Protein AF-0000000074853858 (afdb_homodimer)

Foldseek 3Di:
DDPVLVVVVVVVVPPDFWPKKWKAFLVLHTDDIPDDPVVRSVCSNVVSVVVVVVQVVVCVVPVPDGDAKDWDDDPFWIWIWGDDPRMIMIIIGGDPPD/DDPVLVVVVVVVVPPDFWPKKWKAFLVLHTDDIPDDPVVRSVCSNVVSVVVVVVQVVQCVVPVPDGDAKDWDDDPFWIWIWGDDPRMIMIIIGGDPPD

InterPro domains:
  IPR004942 Roadblock/LAMTOR2 domain [PF03259] (5-93)
  IPR004942 Roadblock/LAMTOR2 domain [SM00960] (5-93)
  IPR016561 Dynein light chain roadblock-type 1/2 [PIRSF009998] (1-94)

Solvent-accessible surface area (backbone atoms only — not comparable to full-atom values): 10404 Å² total; per-residue (Å²): 131,56,71,66,55,52,50,49,44,57,69,62,64,46,68,75,44,53,72,33,43,36,34,22,41,83,85,39,48,70,77,45,61,71,53,58,67,71,61,44,52,52,48,35,47,47,48,43,51,50,52,51,48,51,38,49,42,42,28,72,74,37,74,85,44,43,65,42,36,39,36,42,31,36,81,70,32,28,38,37,38,34,61,51,92,65,28,38,38,37,36,34,24,47,58,69,82,125,130,56,69,67,54,51,52,48,44,58,69,61,64,46,66,74,44,55,71,34,42,35,35,22,40,81,86,41,46,73,77,46,62,73,52,58,68,70,61,43,53,52,50,36,47,47,49,42,51,49,51,52,48,50,38,50,43,42,28,73,75,36,74,86,44,43,68,43,35,39,36,42,31,38,80,69,30,29,37,37,38,34,62,50,93,64,29,38,38,38,37,35,24,46,58,69,80,124

Organism: Aplysia californica (NCBI:txid6500)

Nearest PDB structures (foldseek):
  8j07-assembly1_q5  TM=8.668E-01  e=1.199E-12  Homo sapiens
  3l9k-assembly5_A  TM=8.755E-01  e=1.969E-11  Drosophila melanogaster
  3l7h-assembly1_A  TM=9.327E-01  e=1.175E-10  Drosophila melanogaster
  2e8j-assembly1_A  TM=8.830E-01  e=1.175E-10  Homo sapiens
  1y4o-assembly1_B  TM=8.432E-01  e=9.260E-11  Mus musculus

Radius of gyration: 16.18 Å; Cα contacts (8 Å, |Δi|>4): 368; chains: 2; bounding box: 36×45×38 Å

Sequence (196 aa):
MSVEVEETLKRLGSHTGVVGIIVVNSEGIPIKSTLDNATTVHYASHLHNLTAKARCTLREIDPMNELKLLRVRSHDNEIVCALEREFLLIVIQRDHRYMSVEVEETLKRLGSHTGVVGIIVVNSEGIPIKSTLDNATTVHYASHLHNLTAKARCTLREIDPMNELKLLRVRSHDNEIVCALEREFLLIVIQRDHRY

Secondary structure (DSSP, 8-state):
--HHHHHHHHHTTTTTTEEEEEEE-TTS-EEEESS-HHHHHHHHHHHHHHHHHHHHHHHHH-TT--EEEEEEEESSEEEEEEEETTEEEEEEEE----/--HHHHHHHHHTTTTTTEEEEEEE-TTS-EEEESS-HHHHHHHHHHHHHHHHHHHHHHHHH-TT--EEEEEEEESSEEEEEEEETTEEEEEEEE----

Structure (mmCIF, N/CA/C/O backbone):
data_AF-0000000074853858-model_v1
#
loop_
_entity.id
_entity.type
_entity.pdbx_description
1 polymer 'Dynein light chain roadblock-type 2-like'
#
loop_
_atom_site.group_PDB
_atom_site.id
_atom_site.type_symbol
_atom_site.label_atom_id
_atom_site.label_alt_id
_atom_site.label_comp_id
_atom_site.label_asym_id
_atom_site.label_entity_id
_atom_site.label_seq_id
_atom_site.pdbx_PDB_ins_code
_atom_site.Cartn_x
_atom_site.Cartn_y
_atom_site.Cartn_z
_atom_site.occupancy
_atom_site.B_iso_or_equiv
_atom_site.auth_seq_id
_atom_site.auth_comp_id
_atom_site.auth_asym_id
_atom_site.auth_atom_id
_atom_site.pdbx_PDB_model_num
ATOM 1 N N . MET A 1 1 ? 0.383 17.422 18.078 1 48.41 1 MET A N 1
ATOM 2 C CA . MET A 1 1 ? 0.177 16.156 17.375 1 48.41 1 MET A CA 1
ATOM 3 C C . MET A 1 1 ? -0.926 15.336 18.031 1 48.41 1 MET A C 1
ATOM 5 O O . MET A 1 1 ? -0.932 15.172 19.266 1 48.41 1 MET A O 1
ATOM 9 N N . SER A 1 2 ? -2.025 14.992 17.328 1 62.84 2 SER A N 1
ATOM 10 C CA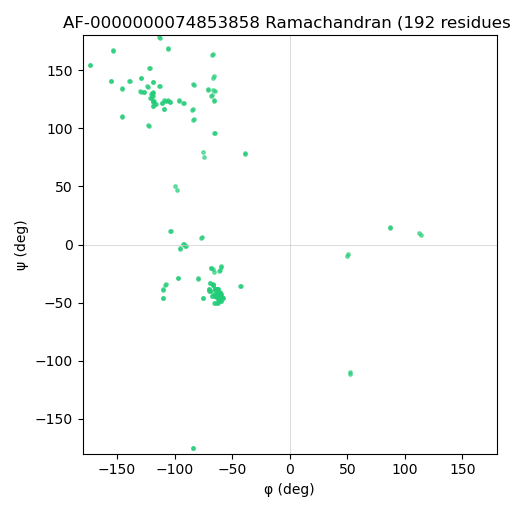 . SER A 1 2 ? -3.158 14.398 18.031 1 62.84 2 SER A CA 1
ATOM 11 C C . SER A 1 2 ? -2.799 13.023 18.594 1 62.84 2 SER A C 1
ATOM 13 O O . SER A 1 2 ? -1.844 12.391 18.125 1 62.84 2 SER A O 1
ATOM 15 N N . VAL A 1 3 ? -3.365 12.75 19.719 1 66.44 3 VAL A N 1
ATOM 16 C CA . VAL A 1 3 ? -3.203 11.484 20.422 1 66.44 3 VAL A CA 1
ATOM 17 C C . VAL A 1 3 ? -3.299 10.32 19.438 1 66.44 3 VAL A C 1
ATOM 19 O O . VAL A 1 3 ? -2.545 9.352 19.531 1 66.44 3 VAL A O 1
ATOM 22 N N . GLU A 1 4 ? -4.156 10.523 18.484 1 66.62 4 GLU A N 1
ATOM 23 C CA . GLU A 1 4 ? -4.387 9.453 17.516 1 66.62 4 GLU A CA 1
ATOM 24 C C . GLU A 1 4 ? -3.17 9.25 16.609 1 66.62 4 GLU A C 1
ATOM 26 O O . GLU A 1 4 ? -2.803 8.117 16.297 1 66.62 4 GLU A O 1
ATOM 31 N N . VAL A 1 5 ? -2.576 10.375 16.266 1 67.94 5 VAL A N 1
ATOM 32 C CA . VAL A 1 5 ? -1.389 10.305 15.422 1 67.94 5 VAL A CA 1
ATOM 33 C C . VAL A 1 5 ? -0.263 9.594 16.172 1 67.94 5 VAL A C 1
ATOM 35 O O . VAL A 1 5 ? 0.411 8.727 15.609 1 67.94 5 VAL A O 1
ATOM 38 N N . GLU A 1 6 ? -0.132 9.969 17.391 1 68.81 6 GLU A N 1
ATOM 39 C CA . GLU A 1 6 ? 0.926 9.391 18.219 1 68.81 6 GLU A CA 1
ATOM 40 C C . GLU A 1 6 ? 0.747 7.883 18.375 1 68.81 6 GLU A C 1
ATOM 42 O O . GLU A 1 6 ? 1.723 7.129 18.344 1 68.81 6 GLU A O 1
ATOM 47 N N . GLU A 1 7 ? -0.459 7.527 18.562 1 70.94 7 GLU A N 1
ATOM 48 C CA . GLU A 1 7 ? -0.748 6.109 18.734 1 70.94 7 GLU A CA 1
ATOM 49 C C . GLU A 1 7 ? -0.406 5.316 17.469 1 70.94 7 GLU A C 1
ATOM 51 O O . GLU A 1 7 ? 0.135 4.215 17.547 1 70.94 7 GLU A O 1
ATOM 56 N N . THR A 1 8 ? -0.739 6.008 16.375 1 72.12 8 THR A N 1
ATOM 57 C CA . THR A 1 8 ? -0.442 5.34 15.109 1 72.12 8 THR A CA 1
ATOM 58 C C . THR A 1 8 ? 1.065 5.238 14.891 1 72.12 8 THR A C 1
ATOM 60 O O . THR A 1 8 ? 1.565 4.195 14.461 1 72.12 8 THR A O 1
ATOM 63 N N . LEU A 1 9 ? 1.728 6.254 15.234 1 71.62 9 LEU A N 1
ATOM 64 C CA . LEU A 1 9 ? 3.18 6.266 15.094 1 71.62 9 LEU A CA 1
ATOM 65 C C . LEU A 1 9 ? 3.818 5.191 15.969 1 71.62 9 LEU A C 1
ATOM 67 O O . LEU A 1 9 ? 4.789 4.547 15.562 1 71.62 9 LEU A O 1
ATOM 71 N N . LYS A 1 10 ? 3.277 5.133 17.141 1 69.56 10 LYS A N 1
ATOM 72 C CA . LYS A 1 10 ? 3.771 4.125 18.078 1 69.56 10 LYS A CA 1
ATOM 73 C C . LYS A 1 10 ? 3.566 2.717 17.516 1 69.56 10 LYS A C 1
ATOM 75 O O . LYS A 1 10 ? 4.449 1.863 17.641 1 69.56 10 LYS A O 1
ATOM 80 N N . ARG A 1 11 ? 2.391 2.627 16.922 1 67.19 11 ARG A N 1
ATOM 81 C CA . ARG A 1 11 ? 2.051 1.328 16.344 1 67.19 11 ARG A CA 1
ATOM 82 C C . ARG A 1 11 ? 2.967 0.985 15.172 1 67.19 11 ARG A C 1
ATOM 84 O O . ARG A 1 11 ? 3.311 -0.181 14.969 1 67.19 11 ARG A O 1
ATOM 91 N N . LEU A 1 12 ? 3.312 1.993 14.508 1 63.69 12 LEU A N 1
ATOM 92 C CA . LEU A 1 12 ? 4.125 1.778 13.312 1 63.69 12 LEU A CA 1
ATOM 93 C C . LEU A 1 12 ? 5.574 1.497 13.688 1 63.69 12 LEU A C 1
ATOM 95 O O . LEU A 1 12 ? 6.367 1.074 12.844 1 63.69 12 LEU A O 1
ATOM 99 N N . GLY A 1 13 ? 5.82 1.373 15.07 1 58.81 13 GLY A N 1
ATOM 100 C CA . GLY A 1 13 ? 7.168 1.124 15.562 1 58.81 13 GLY A CA 1
ATOM 101 C C . GLY A 1 13 ? 8.195 2.08 14.992 1 58.81 13 GLY A C 1
ATOM 102 O O . GLY A 1 13 ? 9.398 1.831 15.086 1 58.81 13 GLY A O 1
ATOM 103 N N . SER A 1 14 ? 7.809 2.887 14.039 1 56.5 14 SER A N 1
ATOM 104 C CA . SER A 1 14 ? 8.875 3.404 13.188 1 56.5 14 SER A CA 1
ATOM 105 C C . SER A 1 14 ? 9.305 4.801 13.633 1 56.5 14 SER A C 1
ATOM 107 O O . SER A 1 14 ? 9.109 5.777 12.898 1 56.5 14 SER A O 1
ATOM 109 N N . HIS A 1 15 ? 9.484 4.863 14.977 1 60.19 15 HIS A N 1
ATOM 110 C CA . HIS A 1 15 ? 9.961 6.219 15.227 1 60.19 15 HIS A CA 1
ATOM 111 C C . HIS A 1 15 ? 11.336 6.438 14.617 1 60.19 15 HIS A C 1
ATOM 113 O O . HIS A 1 15 ? 11.664 7.547 14.18 1 60.19 15 HIS A O 1
ATOM 119 N N . THR A 1 16 ? 12 5.312 14.445 1 63.97 16 THR A N 1
ATOM 120 C CA . THR A 1 16 ? 13.352 5.574 13.969 1 63.97 16 THR A CA 1
ATOM 121 C C . THR A 1 16 ? 13.367 5.742 12.453 1 63.97 16 THR A C 1
ATOM 123 O O . THR A 1 16 ? 12.766 4.945 11.727 1 63.97 16 THR A O 1
ATOM 126 N N . GLY A 1 17 ? 13.547 6.965 12.016 1 78.69 17 GLY A N 1
ATOM 127 C CA . GLY A 1 17 ? 13.773 7.254 10.609 1 78.69 17 GLY A CA 1
ATOM 128 C C . GLY A 1 17 ? 12.648 8.047 9.977 1 78.69 17 GLY A C 1
ATOM 129 O O . GLY A 1 17 ? 12.547 8.117 8.75 1 78.69 17 GLY A O 1
ATOM 130 N N . VAL A 1 18 ? 11.758 8.453 10.961 1 86.38 18 VAL A N 1
ATOM 131 C CA . VAL A 1 18 ? 10.672 9.281 10.445 1 86.38 18 VAL A CA 1
ATOM 132 C C . VAL A 1 18 ? 11.227 10.602 9.922 1 86.38 18 VAL A C 1
ATOM 134 O O . VAL A 1 18 ? 11.922 11.32 10.641 1 86.38 18 VAL A O 1
ATOM 137 N N . VAL A 1 19 ? 10.914 10.82 8.703 1 89.44 19 VAL A N 1
ATOM 138 C CA . VAL A 1 19 ? 11.406 12.023 8.031 1 89.44 19 VAL A CA 1
ATOM 139 C C . VAL A 1 19 ? 10.344 13.109 8.078 1 89.44 19 VAL A C 1
ATOM 141 O O . VAL A 1 19 ? 10.664 14.305 8.102 1 89.44 19 VAL A O 1
ATOM 144 N N . GLY A 1 20 ? 9.094 12.773 8.125 1 91.88 20 GLY A N 1
ATOM 145 C CA . GLY A 1 20 ? 8.039 13.766 8.102 1 91.88 20 GLY A CA 1
ATOM 146 C C . GLY A 1 20 ? 6.656 13.18 8.328 1 91.88 20 GLY A C 1
ATOM 147 O O . GLY A 1 20 ? 6.449 11.977 8.117 1 91.88 20 GLY A O 1
ATOM 148 N N . ILE A 1 21 ? 5.824 14 8.812 1 93.19 21 ILE A N 1
ATOM 149 C CA . ILE A 1 21 ? 4.445 13.617 9.086 1 93.19 21 ILE A CA 1
ATOM 150 C C . ILE A 1 21 ? 3.494 14.641 8.469 1 93.19 21 ILE A C 1
ATOM 152 O O . ILE A 1 21 ? 3.719 15.844 8.562 1 93.19 21 ILE A O 1
ATOM 156 N N . ILE A 1 22 ? 2.492 14.188 7.754 1 95.69 22 ILE A N 1
ATOM 157 C CA . ILE A 1 22 ? 1.458 15.047 7.18 1 95.69 22 ILE A CA 1
ATOM 158 C C . ILE A 1 22 ? 0.079 14.539 7.598 1 95.69 22 ILE A C 1
ATOM 160 O O . ILE A 1 22 ? -0.193 13.336 7.539 1 95.69 22 ILE A O 1
ATOM 164 N N . VAL A 1 23 ? -0.736 15.422 8.062 1 94.94 23 VAL A N 1
ATOM 165 C CA . VAL A 1 23 ? -2.139 15.109 8.32 1 94.94 23 VAL A CA 1
ATOM 166 C C . VAL A 1 23 ? -3.016 15.75 7.25 1 94.94 23 VAL A C 1
ATOM 168 O O . VAL A 1 23 ? -2.951 16.969 7.031 1 94.94 23 VAL A O 1
ATOM 171 N N . VAL A 1 24 ? -3.797 14.914 6.602 1 96.38 24 VAL A N 1
ATOM 172 C CA . VAL A 1 24 ? -4.609 15.367 5.477 1 96.38 24 VAL A CA 1
ATOM 173 C C . VAL A 1 24 ? -6.09 15.148 5.789 1 96.38 24 VAL A C 1
ATOM 175 O O . VAL A 1 24 ? -6.469 14.102 6.328 1 96.38 24 VAL A O 1
ATOM 178 N N . ASN A 1 25 ? -6.938 16.094 5.418 1 94.69 25 ASN A N 1
ATOM 179 C CA . ASN A 1 25 ? -8.367 15.922 5.637 1 94.69 25 ASN A CA 1
ATOM 180 C C . ASN A 1 25 ? -9.016 15.125 4.512 1 94.69 25 ASN A C 1
ATOM 182 O O . ASN A 1 25 ? -8.328 14.617 3.623 1 94.69 25 ASN A O 1
ATOM 186 N N . SER A 1 26 ? -10.344 14.977 4.527 1 92.5 26 SER A N 1
ATOM 187 C CA . SER A 1 26 ? -11.07 14.125 3.596 1 92.5 26 SER A CA 1
ATOM 188 C C . SER A 1 26 ? -11.016 14.672 2.176 1 92.5 26 SER A C 1
ATOM 190 O O . SER A 1 26 ? -11.227 13.938 1.208 1 92.5 26 SER A O 1
ATOM 192 N N . GLU A 1 27 ? -10.719 15.977 2.049 1 93.31 27 GLU A N 1
ATOM 193 C CA . GLU A 1 27 ? -10.672 16.609 0.737 1 93.31 27 GLU A CA 1
ATOM 194 C C . GLU A 1 27 ? -9.266 16.547 0.143 1 93.31 27 GLU A C 1
ATOM 196 O O . GLU A 1 27 ? -9.031 17.031 -0.966 1 93.31 27 GLU A O 1
ATOM 201 N N . GLY A 1 28 ? -8.359 15.992 0.88 1 94.12 28 GLY A N 1
ATOM 202 C CA . GLY A 1 28 ? -6.992 15.898 0.391 1 94.12 28 GLY A CA 1
ATOM 203 C C . GLY A 1 28 ? -6.16 17.125 0.703 1 94.12 28 GLY A C 1
ATOM 204 O O . GLY A 1 28 ? -5.105 17.344 0.101 1 94.12 28 GLY A O 1
ATOM 205 N N . ILE A 1 29 ? -6.656 17.953 1.6 1 95.94 29 ILE A N 1
ATOM 206 C CA . ILE A 1 29 ? -5.969 19.188 1.972 1 95.94 29 ILE A CA 1
ATOM 207 C C . ILE A 1 29 ? -5.137 18.953 3.23 1 95.94 29 ILE A C 1
ATOM 209 O O . ILE A 1 29 ? -5.664 18.516 4.258 1 95.94 29 ILE A O 1
ATOM 213 N N . PRO A 1 30 ? -3.828 19.234 3.139 1 96.44 30 PRO A N 1
ATOM 214 C CA . PRO A 1 30 ? -3.004 19.094 4.34 1 96.44 30 PRO A CA 1
ATOM 215 C C . PRO A 1 30 ? -3.375 20.078 5.438 1 96.44 30 PRO A C 1
ATOM 217 O O . PRO A 1 30 ? -3.502 21.281 5.172 1 96.44 30 PRO A O 1
ATOM 220 N N . ILE A 1 31 ? -3.521 19.609 6.656 1 94.88 31 ILE A N 1
ATOM 221 C CA . ILE A 1 31 ? -3.896 20.453 7.781 1 94.88 31 ILE A CA 1
ATOM 222 C C . ILE A 1 31 ? -2.697 20.641 8.703 1 94.88 31 ILE A C 1
ATOM 224 O O . ILE A 1 31 ? -2.617 21.625 9.438 1 94.88 31 ILE A O 1
ATOM 228 N N . LYS A 1 32 ? -1.852 19.672 8.859 1 94.19 32 LYS A N 1
ATOM 229 C CA . LYS A 1 32 ? -0.619 19.703 9.641 1 94.19 32 LYS A CA 1
ATOM 230 C C . LYS A 1 32 ? 0.512 18.984 8.914 1 94.19 32 LYS A C 1
ATOM 232 O O . LYS A 1 32 ? 0.288 17.969 8.258 1 94.19 32 LYS A O 1
ATOM 237 N N . SER A 1 33 ? 1.734 19.562 9 1 94.62 33 SER A N 1
ATOM 238 C CA . SER A 1 33 ? 2.889 18.938 8.352 1 94.62 33 SER A CA 1
ATOM 239 C C . SER A 1 33 ? 4.188 19.344 9.039 1 94.62 33 SER A C 1
ATOM 241 O O . SER A 1 33 ? 4.316 20.469 9.516 1 94.62 33 SER A O 1
ATOM 243 N N . THR A 1 34 ? 5.055 18.344 9.141 1 94.38 34 THR A N 1
ATOM 244 C CA . THR A 1 34 ? 6.383 18.656 9.656 1 94.38 34 THR A CA 1
ATOM 245 C C . THR A 1 34 ? 7.348 18.969 8.516 1 94.38 34 THR A C 1
ATOM 247 O O . THR A 1 34 ? 8.531 19.219 8.742 1 94.38 34 THR A O 1
ATOM 250 N N . LEU A 1 35 ? 6.828 18.922 7.293 1 94.88 35 LEU A N 1
ATOM 251 C CA . LEU A 1 35 ? 7.645 19.156 6.105 1 94.88 35 LEU A CA 1
ATOM 252 C C . LEU A 1 35 ? 7.348 20.531 5.512 1 94.88 35 LEU A C 1
ATOM 254 O O . LEU A 1 35 ? 6.43 21.234 5.957 1 94.88 35 LEU A O 1
ATOM 258 N N . ASP A 1 36 ? 8.156 20.953 4.582 1 96.12 36 ASP A N 1
ATOM 259 C CA . ASP A 1 36 ? 7.898 22.219 3.91 1 96.12 36 ASP A CA 1
ATOM 260 C C . ASP A 1 36 ? 6.641 22.141 3.047 1 96.12 36 ASP A C 1
ATOM 262 O O . ASP A 1 36 ? 6.176 21.047 2.719 1 96.12 36 ASP A O 1
ATOM 266 N N . ASN A 1 37 ? 6.07 23.25 2.631 1 95.5 37 ASN A N 1
ATOM 267 C CA . ASN A 1 37 ? 4.773 23.328 1.967 1 95.5 37 ASN A CA 1
ATOM 268 C C . ASN A 1 37 ? 4.781 22.594 0.629 1 95.5 37 ASN A C 1
ATOM 270 O O . ASN A 1 37 ? 3.832 21.891 0.306 1 95.5 37 ASN A O 1
ATOM 274 N N . ALA A 1 38 ? 5.867 22.812 -0.116 1 94.94 38 ALA A N 1
ATOM 275 C CA . ALA A 1 38 ? 5.93 22.203 -1.439 1 94.94 38 ALA A CA 1
ATOM 276 C C . ALA A 1 38 ? 5.91 20.688 -1.338 1 94.94 38 ALA A C 1
ATOM 278 O O . ALA A 1 38 ? 5.141 20.016 -2.035 1 94.94 38 ALA A O 1
ATOM 279 N N . THR A 1 39 ? 6.73 20.109 -0.441 1 94.56 39 THR A N 1
ATOM 280 C CA . THR A 1 39 ? 6.797 18.656 -0.223 1 94.56 39 THR A CA 1
ATOM 281 C C . THR A 1 39 ? 5.48 18.141 0.336 1 94.56 39 THR A C 1
ATOM 283 O O . THR A 1 39 ? 5 17.078 -0.079 1 94.56 39 THR A O 1
ATOM 286 N N . THR A 1 40 ? 4.867 18.922 1.218 1 96.88 40 THR A N 1
ATOM 287 C CA . THR A 1 40 ? 3.596 18.562 1.836 1 96.88 40 THR A CA 1
ATOM 288 C C . THR A 1 40 ? 2.502 18.422 0.781 1 96.88 40 THR A C 1
ATOM 290 O O . THR A 1 40 ? 1.779 17.422 0.761 1 96.88 40 THR A O 1
ATOM 293 N N . VAL A 1 41 ? 2.4 19.391 -0.099 1 95.44 41 VAL A N 1
ATOM 294 C CA . VAL A 1 41 ? 1.36 19.406 -1.121 1 95.44 41 VAL A CA 1
ATOM 295 C C . VAL A 1 41 ? 1.566 18.234 -2.082 1 95.44 41 VAL A C 1
ATOM 297 O O . VAL A 1 41 ? 0.609 17.562 -2.459 1 95.44 41 VAL A O 1
ATOM 300 N N . HIS A 1 42 ? 2.807 17.969 -2.377 1 94.56 42 HIS A N 1
ATOM 301 C CA . HIS A 1 42 ? 3.143 16.891 -3.314 1 94.56 42 HIS A CA 1
ATOM 302 C C . HIS A 1 42 ? 2.75 15.531 -2.76 1 94.56 42 HIS A C 1
ATOM 304 O O . HIS A 1 42 ? 2.076 14.75 -3.438 1 94.56 42 HIS A O 1
ATOM 310 N N . TYR A 1 43 ? 3.158 15.281 -1.561 1 96.38 43 TYR A N 1
ATOM 311 C CA . TYR A 1 43 ? 2.84 14 -0.946 1 96.38 43 TYR A CA 1
ATOM 312 C C . TYR A 1 43 ? 1.344 13.875 -0.682 1 96.38 43 TYR A C 1
ATOM 314 O O . TYR A 1 43 ? 0.736 12.852 -0.986 1 96.38 43 TYR A O 1
ATOM 322 N N . ALA A 1 44 ? 0.764 14.945 -0.154 1 97 44 ALA A N 1
ATOM 323 C CA . ALA A 1 44 ? -0.642 14.906 0.241 1 97 44 ALA A CA 1
ATOM 324 C C . ALA A 1 44 ? -1.539 14.586 -0.952 1 97 44 ALA A C 1
ATOM 326 O O . ALA A 1 44 ? -2.42 13.727 -0.864 1 97 44 ALA A O 1
ATOM 327 N N . SER A 1 45 ? -1.319 15.273 -2.021 1 95.94 45 SER A N 1
ATOM 328 C CA . SER A 1 45 ? -2.162 15.094 -3.197 1 95.94 45 SER A CA 1
ATOM 329 C C . SER A 1 45 ? -2.043 13.68 -3.752 1 95.94 45 SER A C 1
ATOM 331 O O . SER A 1 45 ? -3.051 12.984 -3.93 1 95.94 45 SER A O 1
ATOM 333 N N . HIS A 1 46 ? -0.828 13.258 -3.943 1 96.19 46 HIS A N 1
ATOM 334 C CA . HIS A 1 46 ? -0.592 11.969 -4.586 1 96.19 46 HIS A CA 1
ATOM 335 C C . HIS A 1 46 ? -0.993 10.82 -3.674 1 96.19 46 HIS A C 1
ATOM 337 O O . HIS A 1 46 ? -1.615 9.852 -4.121 1 96.19 46 HIS A O 1
ATOM 343 N N . LEU A 1 47 ? -0.72 10.922 -2.393 1 97.38 47 LEU A N 1
ATOM 344 C CA . LEU A 1 47 ? -0.984 9.812 -1.48 1 97.38 47 LEU A CA 1
ATOM 345 C C . LEU A 1 47 ? -2.459 9.766 -1.096 1 97.38 47 LEU A C 1
ATOM 347 O O . LEU A 1 47 ? -2.998 8.695 -0.822 1 97.38 47 LEU A O 1
ATOM 351 N N . HIS A 1 48 ? -3.086 10.953 -1.096 1 97.12 48 HIS A N 1
ATOM 352 C CA . HIS A 1 48 ? -4.535 10.953 -0.911 1 97.12 48 HIS A CA 1
ATOM 353 C C . HIS A 1 48 ? -5.23 10.172 -2.018 1 97.12 48 HIS A C 1
ATOM 355 O O . HIS A 1 48 ? -6.102 9.344 -1.745 1 97.12 48 HIS A O 1
ATOM 361 N N . ASN A 1 49 ? -4.805 10.461 -3.211 1 96.94 49 ASN A N 1
ATOM 362 C CA . ASN A 1 49 ? -5.363 9.758 -4.359 1 96.94 49 ASN A CA 1
ATOM 363 C C . ASN A 1 49 ? -5.07 8.258 -4.301 1 96.94 49 ASN A C 1
ATOM 365 O O . ASN A 1 49 ? -5.957 7.441 -4.551 1 96.94 49 ASN A O 1
ATOM 369 N N . LEU A 1 50 ? -3.898 7.887 -3.947 1 97.81 50 LEU A N 1
ATOM 370 C CA . LEU A 1 50 ? -3.516 6.48 -3.875 1 97.81 50 LEU A CA 1
ATOM 371 C C . LEU A 1 50 ? -4.324 5.754 -2.807 1 97.81 50 LEU A C 1
ATOM 373 O O . LEU A 1 50 ? -4.789 4.633 -3.029 1 97.81 50 LEU A O 1
ATOM 377 N N . THR A 1 51 ? -4.461 6.391 -1.645 1 97.31 51 THR A N 1
ATOM 378 C CA . THR A 1 51 ? -5.219 5.781 -0.556 1 97.31 51 THR A CA 1
ATOM 379 C C . THR A 1 51 ? -6.68 5.605 -0.95 1 97.31 51 THR A C 1
ATOM 381 O O . THR A 1 51 ? -7.305 4.598 -0.606 1 97.31 51 THR A O 1
ATOM 384 N N . ALA A 1 52 ? -7.207 6.598 -1.677 1 95.88 52 ALA A N 1
ATOM 385 C CA . ALA A 1 52 ? -8.57 6.48 -2.176 1 95.88 52 ALA A CA 1
ATOM 386 C C . ALA A 1 52 ? -8.719 5.281 -3.105 1 95.88 52 ALA A C 1
ATOM 388 O O . ALA A 1 52 ? -9.695 4.539 -3.023 1 95.88 52 ALA A O 1
ATOM 389 N N . LYS A 1 53 ? -7.773 5.102 -3.943 1 97 53 LYS A N 1
ATOM 390 C CA . LYS A 1 53 ? -7.793 3.967 -4.859 1 97 53 LYS A CA 1
ATOM 391 C C . LYS A 1 53 ? -7.684 2.646 -4.102 1 97 53 LYS A C 1
ATOM 393 O O . LYS A 1 53 ? -8.352 1.67 -4.445 1 97 53 LYS A O 1
ATOM 398 N N . ALA A 1 54 ? -6.809 2.604 -3.117 1 97.62 54 ALA A N 1
ATOM 399 C CA . ALA A 1 54 ? -6.672 1.398 -2.303 1 97.62 54 ALA A CA 1
ATOM 400 C C . ALA A 1 54 ? -7.988 1.049 -1.613 1 97.62 54 ALA A C 1
ATOM 402 O O . ALA A 1 54 ? -8.383 -0.118 -1.577 1 97.62 54 ALA A O 1
ATOM 403 N N . ARG A 1 55 ? -8.625 2.068 -1.102 1 95.31 55 ARG A N 1
ATOM 404 C CA . ARG A 1 55 ? -9.922 1.876 -0.467 1 95.31 55 ARG A CA 1
ATOM 405 C C . ARG A 1 55 ? -10.922 1.273 -1.444 1 95.31 55 ARG A C 1
ATOM 407 O O . ARG A 1 55 ? -11.633 0.323 -1.107 1 95.31 55 ARG A O 1
ATOM 414 N N . CYS A 1 56 ? -10.906 1.847 -2.635 1 96.12 56 CYS A N 1
ATOM 415 C CA . CYS A 1 56 ? -11.82 1.369 -3.662 1 96.12 56 CYS A CA 1
ATOM 416 C C . CYS A 1 56 ? -11.5 -0.066 -4.059 1 96.12 56 CYS A C 1
ATOM 418 O O . CYS A 1 56 ? -12.398 -0.896 -4.195 1 96.12 56 CYS A O 1
ATOM 420 N N . THR A 1 57 ? -10.242 -0.304 -4.223 1 96.25 57 THR A N 1
ATOM 421 C CA . THR A 1 57 ? -9.805 -1.641 -4.605 1 96.25 57 THR A CA 1
ATOM 422 C C . THR A 1 57 ? -10.266 -2.678 -3.584 1 96.25 57 THR A C 1
ATOM 424 O O . THR A 1 57 ? -10.82 -3.715 -3.953 1 96.25 57 THR A O 1
ATOM 427 N N . LEU A 1 58 ? -10.117 -2.439 -2.289 1 94.62 58 LEU A N 1
ATOM 428 C CA . LEU A 1 58 ? -10.523 -3.361 -1.235 1 94.62 58 LEU A CA 1
ATOM 429 C C . LEU A 1 58 ? -12.031 -3.586 -1.265 1 94.62 58 LEU A C 1
ATOM 431 O O . LEU A 1 58 ? -12.5 -4.711 -1.064 1 94.62 58 LEU A O 1
ATOM 435 N N . ARG A 1 59 ? -12.812 -2.527 -1.547 1 94.19 59 ARG A N 1
ATOM 436 C CA . ARG A 1 59 ? -14.266 -2.629 -1.573 1 94.19 59 ARG A CA 1
ATOM 437 C C . ARG A 1 59 ? -14.734 -3.461 -2.762 1 94.19 59 ARG A C 1
ATOM 439 O O . ARG A 1 59 ? -15.781 -4.109 -2.695 1 94.19 59 ARG A O 1
ATOM 446 N N . GLU A 1 60 ? -13.938 -3.336 -3.879 1 94.44 60 GLU A N 1
ATOM 447 C CA . GLU A 1 60 ? -14.25 -4.152 -5.047 1 94.44 60 GLU A CA 1
ATOM 448 C C . GLU A 1 60 ? -14.016 -5.633 -4.766 1 94.44 60 GLU A C 1
ATOM 450 O O . GLU A 1 60 ? -14.711 -6.492 -5.312 1 94.44 60 GLU A O 1
ATOM 455 N N . ILE A 1 61 ? -12.984 -5.898 -3.943 1 92.19 61 ILE A N 1
ATOM 456 C CA . ILE A 1 61 ? -12.695 -7.277 -3.568 1 92.19 61 ILE A CA 1
ATOM 457 C C . ILE A 1 61 ? -13.711 -7.762 -2.539 1 92.19 61 ILE A C 1
ATOM 459 O O . ILE A 1 61 ? -14.242 -8.867 -2.656 1 92.19 61 ILE A O 1
ATOM 463 N N . ASP A 1 62 ? -13.961 -6.93 -1.551 1 91.94 62 ASP A N 1
ATOM 464 C CA . ASP A 1 62 ? -14.945 -7.172 -0.5 1 91.94 62 ASP A CA 1
ATOM 465 C C . ASP A 1 62 ? -15.602 -5.867 -0.05 1 91.94 62 ASP A C 1
ATOM 467 O O . ASP A 1 62 ? -14.977 -5.051 0.626 1 91.94 62 ASP A O 1
ATOM 471 N N . PRO A 1 63 ? -16.906 -5.711 -0.396 1 91.75 63 PRO A N 1
ATOM 472 C CA . PRO A 1 63 ? -17.594 -4.449 -0.124 1 91.75 63 PRO A CA 1
ATOM 473 C C . PRO A 1 63 ? -17.609 -4.094 1.361 1 91.75 63 PRO A C 1
ATOM 475 O O . PRO A 1 63 ? -17.844 -2.936 1.72 1 91.75 63 PRO A O 1
ATOM 478 N N . MET A 1 64 ? -17.391 -5.027 2.242 1 91.62 64 MET A N 1
ATOM 479 C CA . MET A 1 64 ? -17.438 -4.758 3.676 1 91.62 64 MET A CA 1
ATOM 480 C C . MET A 1 64 ? -16.047 -4.473 4.223 1 91.62 64 MET A C 1
ATOM 482 O O . MET A 1 64 ? -15.891 -4.16 5.406 1 91.62 64 MET A O 1
ATOM 486 N N . ASN A 1 65 ? -15.164 -4.586 3.402 1 89.88 65 ASN A N 1
ATOM 487 C CA . ASN A 1 65 ? -13.773 -4.43 3.828 1 89.88 65 ASN A CA 1
ATOM 488 C C . ASN A 1 65 ? -13.367 -2.961 3.877 1 89.88 65 ASN A C 1
ATOM 490 O O . ASN A 1 65 ? -13.789 -2.164 3.037 1 89.88 65 ASN A O 1
ATOM 494 N N . GLU A 1 66 ? -12.664 -2.582 4.891 1 92.94 66 GLU A N 1
ATOM 495 C CA . GLU A 1 66 ? -12.219 -1.202 5.07 1 92.94 66 GLU A CA 1
ATOM 496 C C . GLU A 1 66 ? -10.703 -1.121 5.207 1 92.94 66 GLU A C 1
ATOM 498 O O . GLU A 1 66 ? -10.094 -1.924 5.918 1 92.94 66 GLU A O 1
ATOM 503 N N . LEU A 1 67 ? -10.227 -0.144 4.488 1 94.5 67 LEU A N 1
ATOM 504 C CA . LEU A 1 67 ? -8.781 0.078 4.555 1 94.5 67 LEU A CA 1
ATOM 505 C C . LEU A 1 67 ? -8.391 0.652 5.91 1 94.5 67 LEU A C 1
ATOM 507 O O . LEU A 1 67 ? -9.023 1.584 6.406 1 94.5 67 LEU A O 1
ATOM 511 N N . LYS A 1 68 ? -7.355 0.114 6.523 1 91.31 68 LYS A N 1
ATOM 512 C CA . LYS A 1 68 ? -6.84 0.631 7.789 1 91.31 68 LYS A CA 1
ATOM 513 C C . LYS A 1 68 ? -5.477 1.293 7.594 1 91.31 68 LYS A C 1
ATOM 515 O O . LYS A 1 68 ? -5.23 2.381 8.125 1 91.31 68 LYS A O 1
ATOM 520 N N . LEU A 1 69 ? -4.668 0.615 6.887 1 92.38 69 LEU A N 1
ATOM 521 C CA . LEU A 1 69 ? -3.291 1.07 6.73 1 92.38 69 LEU A CA 1
ATOM 522 C C . LEU A 1 69 ? -2.76 0.732 5.344 1 92.38 69 LEU A C 1
ATOM 524 O O . LEU A 1 69 ? -3.008 -0.361 4.828 1 92.38 69 LEU A O 1
ATOM 528 N N . LEU A 1 70 ? -2.117 1.695 4.711 1 95.38 70 LEU A N 1
ATOM 529 C CA . LEU A 1 70 ? -1.392 1.511 3.459 1 95.38 70 LEU A CA 1
ATOM 530 C C . LEU A 1 70 ? 0.092 1.815 3.641 1 95.38 70 LEU A C 1
ATOM 532 O O . LEU A 1 70 ? 0.454 2.867 4.172 1 95.38 70 LEU A O 1
ATOM 536 N N . ARG A 1 71 ? 0.897 0.846 3.312 1 92.5 71 ARG A N 1
ATOM 537 C CA . ARG A 1 71 ? 2.34 1.044 3.404 1 92.5 71 ARG A CA 1
ATOM 538 C C . ARG A 1 71 ? 3.01 0.828 2.051 1 92.5 71 ARG A C 1
ATOM 540 O O . ARG A 1 71 ? 2.785 -0.193 1.398 1 92.5 71 ARG A O 1
ATOM 547 N N . VAL A 1 72 ? 3.748 1.811 1.65 1 95.06 72 VAL A N 1
ATOM 548 C CA . VAL A 1 72 ? 4.457 1.785 0.375 1 95.06 72 VAL A CA 1
ATOM 549 C C . VAL A 1 72 ? 5.961 1.886 0.617 1 95.06 72 VAL A C 1
ATOM 551 O O . VAL A 1 72 ? 6.438 2.861 1.202 1 95.06 72 VAL A O 1
ATOM 554 N N . ARG A 1 73 ? 6.613 0.867 0.192 1 91.12 73 ARG A N 1
ATOM 555 C CA . ARG A 1 73 ? 8.07 0.893 0.31 1 91.12 73 ARG A CA 1
ATOM 556 C C . ARG A 1 73 ? 8.727 1.055 -1.057 1 91.12 73 ARG A C 1
ATOM 558 O O . ARG A 1 73 ? 8.391 0.34 -2.002 1 91.12 73 ARG A O 1
ATOM 565 N N . SER A 1 74 ? 9.477 2.023 -1.137 1 92.81 74 SER A N 1
ATOM 566 C CA . SER A 1 74 ? 10.266 2.285 -2.336 1 92.81 74 SER A CA 1
ATOM 567 C C . SER A 1 74 ? 11.758 2.117 -2.064 1 92.81 74 SER A C 1
ATOM 569 O O . SER A 1 74 ? 12.156 1.762 -0.953 1 92.81 74 SER A O 1
ATOM 571 N N . HIS A 1 75 ? 12.602 2.285 -3.078 1 87.69 75 HIS A N 1
ATOM 572 C CA . HIS A 1 75 ? 14.047 2.199 -2.93 1 87.69 75 HIS A CA 1
ATOM 573 C C . HIS A 1 75 ? 14.562 3.256 -1.959 1 87.69 75 HIS A C 1
ATOM 575 O O . HIS A 1 75 ? 15.562 3.035 -1.271 1 87.69 75 HIS A O 1
ATOM 581 N N . ASP A 1 76 ? 13.859 4.305 -1.738 1 87.06 76 ASP A N 1
ATOM 582 C CA . ASP A 1 76 ? 14.398 5.453 -1.01 1 87.06 76 ASP A CA 1
ATOM 583 C C . ASP A 1 76 ? 13.75 5.582 0.366 1 87.06 76 ASP A C 1
ATOM 585 O O . ASP A 1 76 ? 14.414 5.957 1.337 1 87.06 76 ASP A O 1
ATOM 589 N N . ASN A 1 77 ? 12.484 5.316 0.375 1 90.06 77 ASN A N 1
ATOM 590 C CA . ASN A 1 77 ? 11.766 5.551 1.623 1 90.06 77 ASN A CA 1
ATOM 591 C C . ASN A 1 77 ? 10.547 4.645 1.744 1 90.06 77 ASN A C 1
ATOM 593 O O . ASN A 1 77 ? 10.234 3.885 0.823 1 90.06 77 ASN A O 1
ATOM 597 N N . GLU A 1 78 ? 10.125 4.684 2.92 1 91.69 78 GLU A N 1
ATOM 598 C CA . GLU A 1 78 ? 8.836 4.055 3.195 1 91.69 78 GLU A CA 1
ATOM 599 C C . GLU A 1 78 ? 7.781 5.094 3.562 1 91.69 78 GLU A C 1
ATOM 601 O O . GLU A 1 78 ? 8.047 6.012 4.34 1 91.69 78 GLU A O 1
ATOM 606 N N . ILE A 1 79 ? 6.641 4.934 3.014 1 94.38 79 ILE A N 1
ATOM 607 C CA . ILE A 1 79 ? 5.52 5.824 3.309 1 94.38 79 ILE A CA 1
ATOM 608 C C . ILE A 1 79 ? 4.379 5.023 3.928 1 94.38 79 ILE A C 1
ATOM 610 O O . ILE A 1 79 ? 3.984 3.979 3.398 1 94.38 79 ILE A O 1
ATOM 614 N N . VAL A 1 80 ? 3.9 5.535 5.004 1 92.56 80 VAL A N 1
ATOM 615 C CA . VAL A 1 80 ? 2.781 4.883 5.672 1 92.56 80 VAL A CA 1
ATOM 616 C C . VAL A 1 80 ? 1.577 5.82 5.711 1 92.56 80 VAL A C 1
ATOM 618 O O . VAL A 1 80 ? 1.701 6.98 6.105 1 92.56 80 VAL A O 1
ATOM 621 N N . CYS A 1 81 ? 0.467 5.316 5.25 1 95.5 81 CYS A N 1
ATOM 622 C CA . CYS A 1 81 ? -0.793 6.051 5.281 1 95.5 81 CYS A CA 1
ATOM 623 C C . CYS A 1 81 ? -1.813 5.344 6.164 1 95.5 81 CYS A C 1
ATOM 625 O O . CYS A 1 81 ? -2.166 4.188 5.914 1 95.5 81 CYS A O 1
ATOM 627 N N . ALA A 1 82 ? -2.254 6.047 7.156 1 93.06 82 ALA A N 1
ATOM 628 C CA . ALA A 1 82 ? -3.246 5.504 8.078 1 93.06 82 ALA A CA 1
ATOM 629 C C . ALA A 1 82 ? -4.52 6.348 8.078 1 93.06 82 ALA A C 1
ATOM 631 O O . ALA A 1 82 ? -4.457 7.57 8.203 1 93.06 82 ALA A O 1
ATOM 632 N N . LEU A 1 83 ? -5.574 5.594 7.926 1 90.06 83 LEU A N 1
ATOM 633 C CA . LEU A 1 83 ? -6.859 6.281 7.98 1 90.06 83 LEU A CA 1
ATOM 634 C C . LEU A 1 83 ? -7.332 6.438 9.422 1 90.06 83 LEU A C 1
ATOM 636 O O . LEU A 1 83 ? -7.477 5.445 10.148 1 90.06 83 LEU A O 1
ATOM 640 N N . GLU A 1 84 ? -7.41 7.691 9.781 1 83.69 84 GLU A N 1
ATOM 641 C CA . GLU A 1 84 ? -7.883 8.008 11.133 1 83.69 84 GLU A CA 1
ATOM 642 C C . GLU A 1 84 ? -9.109 8.914 11.086 1 83.69 84 GLU A C 1
ATOM 644 O O . GLU A 1 84 ? -8.977 10.133 10.938 1 83.69 84 GLU A O 1
ATOM 649 N N . ARG A 1 85 ? -10.352 8.25 11.32 1 82.25 85 ARG A N 1
ATOM 650 C CA . ARG A 1 85 ? -11.609 8.992 11.211 1 82.25 85 ARG A CA 1
ATOM 651 C C . ARG A 1 85 ? -11.703 9.719 9.875 1 82.25 85 ARG A C 1
ATOM 653 O O . ARG A 1 85 ? -11.719 9.094 8.82 1 82.25 85 ARG A O 1
ATOM 660 N N . GLU A 1 86 ? -11.617 11 9.922 1 88.19 86 GLU A N 1
ATOM 661 C CA . GLU A 1 86 ? -11.789 11.781 8.695 1 88.19 86 GLU A CA 1
ATOM 662 C C . GLU A 1 86 ? -10.453 12.289 8.172 1 88.19 86 GLU A C 1
ATOM 664 O O . GLU A 1 86 ? -10.398 13.031 7.195 1 88.19 86 GLU A O 1
ATOM 669 N N . PHE A 1 87 ? -9.43 11.727 8.781 1 92.44 87 PHE A N 1
ATOM 670 C CA . PHE A 1 87 ? -8.117 12.227 8.398 1 92.44 87 PHE A CA 1
ATOM 671 C C . PHE A 1 87 ? -7.242 11.102 7.867 1 92.44 87 PHE A C 1
ATOM 673 O O . PHE A 1 87 ? -7.473 9.93 8.172 1 92.44 87 PHE A O 1
ATOM 680 N N . LEU A 1 88 ? -6.371 11.523 7.031 1 95.25 88 LEU A N 1
ATOM 681 C CA . LEU A 1 88 ? -5.316 10.641 6.547 1 95.25 88 LEU A CA 1
ATOM 682 C C . LEU A 1 88 ? -3.963 11.047 7.125 1 95.25 88 LEU A C 1
ATOM 684 O O . LEU A 1 88 ? -3.525 12.188 6.953 1 95.25 88 LEU A O 1
ATOM 688 N N . LEU A 1 89 ? -3.42 10.148 7.879 1 93.94 89 LEU A N 1
ATOM 689 C CA . LEU A 1 89 ? -2.082 10.375 8.414 1 93.94 89 LEU A CA 1
ATOM 690 C C . LEU A 1 89 ? -1.019 9.797 7.492 1 93.94 89 LEU A C 1
ATOM 692 O O . LEU A 1 89 ? -1.04 8.602 7.191 1 93.94 89 LEU A O 1
ATOM 696 N N . ILE A 1 90 ? -0.118 10.656 7.031 1 95.5 90 ILE A N 1
ATOM 697 C CA . ILE A 1 90 ? 0.973 10.234 6.16 1 95.5 90 ILE A CA 1
ATOM 698 C C . ILE A 1 90 ? 2.301 10.336 6.906 1 95.5 90 ILE A C 1
ATOM 700 O O . ILE A 1 90 ? 2.67 11.414 7.383 1 95.5 90 ILE A O 1
ATOM 704 N N . VAL A 1 91 ? 2.941 9.234 6.977 1 93.38 91 VAL A N 1
ATOM 705 C CA . VAL A 1 91 ? 4.242 9.188 7.641 1 93.38 91 VAL A CA 1
ATOM 706 C C . VAL A 1 91 ? 5.312 8.75 6.645 1 93.38 91 VAL A C 1
ATOM 708 O O . VAL A 1 91 ? 5.184 7.703 6.004 1 93.38 91 VAL A O 1
ATOM 711 N N . ILE A 1 92 ? 6.281 9.578 6.516 1 93.38 92 ILE A N 1
ATOM 712 C CA . ILE A 1 92 ? 7.414 9.258 5.648 1 93.38 92 ILE A CA 1
ATOM 713 C C . ILE A 1 92 ? 8.617 8.852 6.496 1 93.38 92 ILE A C 1
ATOM 715 O O . ILE A 1 92 ? 9.016 9.586 7.402 1 93.38 92 ILE A O 1
ATOM 719 N N . GLN A 1 93 ? 9.031 7.707 6.199 1 90 93 GLN A N 1
ATOM 720 C CA . GLN A 1 93 ? 10.172 7.207 6.961 1 90 93 GLN A CA 1
ATOM 721 C C . GLN A 1 93 ? 11.273 6.699 6.035 1 90 93 GLN A C 1
ATOM 723 O O . GLN A 1 93 ? 10.992 6.219 4.934 1 90 93 GLN A O 1
ATOM 728 N N . ARG A 1 94 ? 12.562 6.977 6.508 1 86.88 94 ARG A N 1
ATOM 729 C CA . ARG A 1 94 ? 13.68 6.414 5.762 1 86.88 94 ARG A CA 1
ATOM 730 C C . ARG A 1 94 ? 13.727 4.895 5.898 1 86.88 94 ARG A C 1
ATOM 732 O O . ARG A 1 94 ? 13.391 4.352 6.953 1 86.88 94 ARG A O 1
ATOM 739 N N . ASP A 1 95 ? 13.789 4.312 4.699 1 73.62 95 ASP A N 1
ATOM 740 C CA . ASP A 1 95 ? 13.914 2.857 4.77 1 73.62 95 ASP A CA 1
ATOM 741 C C . ASP A 1 95 ? 15.242 2.451 5.402 1 73.62 95 ASP A C 1
ATOM 743 O O . ASP A 1 95 ? 16.297 2.932 4.996 1 73.62 95 ASP A O 1
ATOM 747 N N . HIS A 1 96 ? 15.336 2.137 6.777 1 57.97 96 HIS A N 1
ATOM 748 C CA . HIS A 1 96 ? 16.594 1.61 7.297 1 57.97 96 HIS A CA 1
ATOM 749 C C . HIS A 1 96 ? 16.781 0.147 6.906 1 57.97 96 HIS A C 1
ATOM 751 O O . HIS A 1 96 ? 15.898 -0.681 7.156 1 57.97 96 HIS A O 1
ATOM 757 N N . ARG A 1 97 ? 17.188 -0.076 5.742 1 47.5 97 ARG A N 1
ATOM 758 C CA . ARG A 1 97 ? 17.609 -1.457 5.539 1 47.5 97 ARG A CA 1
ATOM 759 C C . ARG A 1 97 ? 18.344 -1.986 6.766 1 47.5 97 ARG A C 1
ATOM 761 O O . ARG A 1 97 ? 19.281 -1.351 7.258 1 47.5 97 ARG A O 1
ATOM 768 N N . TYR A 1 98 ? 17.688 -2.447 7.973 1 33.94 98 TYR A N 1
ATOM 769 C CA . TYR A 1 98 ? 18.609 -3.328 8.68 1 33.94 98 TYR A CA 1
ATOM 770 C C . TYR A 1 98 ? 18.828 -4.625 7.91 1 33.94 98 TYR A C 1
ATOM 772 O O . TYR A 1 98 ? 17.938 -5.09 7.199 1 33.94 98 TYR A O 1
ATOM 780 N N . MET B 1 1 ? 7.441 -23.172 -6.098 1 47.91 1 MET B N 1
ATOM 781 C CA . MET B 1 1 ? 7.441 -21.766 -5.688 1 47.91 1 MET B CA 1
ATOM 782 C C . MET B 1 1 ? 8.82 -21.141 -5.895 1 47.91 1 MET B C 1
ATOM 784 O O . MET B 1 1 ? 9.836 -21.734 -5.523 1 47.91 1 MET B O 1
ATOM 788 N N . SER B 1 2 ? 8.945 -20.062 -6.672 1 62.06 2 SER B N 1
ATOM 789 C CA . SER B 1 2 ? 10.289 -19.609 -7.02 1 62.06 2 SER B CA 1
ATOM 790 C C . SER B 1 2 ? 11.039 -19.109 -5.793 1 62.06 2 SER B C 1
ATOM 792 O O . SER B 1 2 ? 10.422 -18.75 -4.785 1 62.06 2 SER B O 1
ATOM 794 N N . VAL B 1 3 ? 12.312 -19.391 -5.805 1 65.56 3 VAL B N 1
ATOM 795 C CA . VAL B 1 3 ? 13.242 -18.969 -4.762 1 65.56 3 VAL B CA 1
ATOM 796 C C . VAL B 1 3 ? 12.953 -17.531 -4.359 1 65.56 3 VAL B C 1
ATOM 798 O O . VAL B 1 3 ? 13 -17.188 -3.174 1 65.56 3 VAL B O 1
ATOM 801 N N . GLU B 1 4 ? 12.578 -16.781 -5.371 1 65.94 4 GLU B N 1
ATOM 802 C CA . GLU B 1 4 ? 12.344 -15.359 -5.117 1 65.94 4 GLU B CA 1
ATOM 803 C C . GLU B 1 4 ? 11.094 -15.148 -4.266 1 65.94 4 GLU B C 1
ATOM 805 O O . GLU B 1 4 ? 11.086 -14.297 -3.373 1 65.94 4 GLU B O 1
ATOM 810 N N . VAL B 1 5 ? 10.125 -15.977 -4.57 1 67.06 5 VAL B N 1
ATOM 811 C CA . VAL B 1 5 ? 8.891 -15.875 -3.801 1 67.06 5 VAL B CA 1
ATOM 812 C C . VAL B 1 5 ? 9.156 -16.25 -2.346 1 67.06 5 VAL B C 1
ATOM 814 O O . VAL B 1 5 ? 8.695 -15.57 -1.428 1 67.06 5 VAL B O 1
ATOM 817 N N . GLU B 1 6 ? 9.883 -17.281 -2.211 1 68.06 6 GLU B N 1
ATOM 818 C CA . GLU B 1 6 ? 10.188 -17.766 -0.871 1 68.06 6 GLU B CA 1
ATOM 819 C C . GLU B 1 6 ? 10.961 -16.734 -0.067 1 68.06 6 GLU B C 1
ATOM 821 O O . GLU B 1 6 ? 10.719 -16.547 1.128 1 68.06 6 GLU B O 1
ATOM 826 N N . GLU B 1 7 ? 11.867 -16.141 -0.736 1 70.5 7 GLU B N 1
ATOM 827 C CA . GLU B 1 7 ? 12.68 -15.125 -0.066 1 70.5 7 GLU B CA 1
ATOM 828 C C . GLU B 1 7 ? 11.828 -13.945 0.39 1 70.5 7 GLU B C 1
ATOM 830 O O . GLU B 1 7 ? 12.031 -13.414 1.484 1 70.5 7 GLU B O 1
ATOM 835 N N . THR B 1 8 ? 10.891 -13.664 -0.521 1 71.62 8 THR B N 1
ATOM 836 C CA . THR B 1 8 ? 10.016 -12.547 -0.172 1 71.62 8 THR B CA 1
ATOM 837 C C . THR B 1 8 ? 9.109 -12.922 1.004 1 71.62 8 THR B C 1
ATOM 839 O O . THR B 1 8 ? 8.914 -12.117 1.916 1 71.62 8 THR B O 1
ATOM 842 N N . LEU B 1 9 ? 8.664 -14.094 0.965 1 71.56 9 LEU B N 1
ATOM 843 C CA . LEU B 1 9 ? 7.809 -14.57 2.047 1 71.56 9 LEU B CA 1
ATOM 844 C C . LEU B 1 9 ? 8.57 -14.586 3.371 1 71.56 9 LEU B C 1
ATOM 846 O O . LEU B 1 9 ? 8 -14.25 4.418 1 71.56 9 LEU B O 1
ATOM 850 N N . LYS B 1 10 ? 9.773 -15.031 3.248 1 69.25 10 LYS B N 1
ATOM 851 C CA . LYS B 1 10 ? 10.625 -15.062 4.434 1 69.25 10 LYS B CA 1
ATOM 852 C C . LYS B 1 10 ? 10.836 -13.664 5 1 69.25 10 LYS B C 1
ATOM 854 O O . LYS B 1 10 ? 10.805 -13.469 6.219 1 69.25 10 LYS B O 1
ATOM 859 N N . ARG B 1 11 ? 11.016 -12.797 4.012 1 66.62 11 ARG B N 1
ATOM 860 C CA . ARG B 1 11 ? 11.242 -11.414 4.406 1 66.62 11 ARG B CA 1
ATOM 861 C C . ARG B 1 11 ? 10 -10.82 5.066 1 66.62 11 ARG B C 1
ATOM 863 O O . ARG B 1 11 ? 10.102 -10.008 5.984 1 66.62 11 ARG B O 1
ATOM 870 N N . LEU B 1 12 ? 8.922 -11.258 4.57 1 63.34 12 LEU B N 1
ATOM 871 C CA . LEU B 1 12 ? 7.668 -10.703 5.07 1 63.34 12 LEU B CA 1
ATOM 872 C C . LEU B 1 12 ? 7.324 -11.281 6.438 1 63.34 12 LEU B C 1
ATOM 874 O O . LEU B 1 12 ? 6.414 -10.797 7.113 1 63.34 12 LEU B O 1
ATOM 878 N N . GLY B 1 13 ? 8.352 -12.102 6.984 1 58.28 13 GLY B N 1
ATOM 879 C CA . GLY B 1 13 ? 8.156 -12.727 8.281 1 58.28 13 GLY B CA 1
ATOM 880 C C . GLY B 1 13 ? 6.828 -13.453 8.406 1 58.28 13 GLY B C 1
ATOM 881 O O . GLY B 1 13 ? 6.406 -13.805 9.508 1 58.28 13 GLY B O 1
ATOM 882 N N . SER B 1 14 ? 5.941 -13.273 7.441 1 56.25 14 SER B N 1
ATOM 883 C CA . SER B 1 14 ? 4.562 -13.539 7.836 1 56.25 14 SER B CA 1
ATOM 884 C C . SER B 1 14 ? 4.117 -14.922 7.367 1 56.25 14 SER B C 1
ATOM 886 O O . SER B 1 14 ? 3.293 -15.039 6.457 1 56.25 14 SER B O 1
ATOM 888 N N . HIS B 1 15 ? 5.012 -15.867 7.734 1 59.94 15 HIS B N 1
ATOM 889 C CA . HIS B 1 15 ? 4.406 -17.125 7.34 1 59.94 15 HIS B CA 1
ATOM 890 C C . HIS B 1 15 ? 3.148 -17.422 8.156 1 59.94 15 HIS B C 1
ATOM 892 O O . HIS B 1 15 ? 2.217 -18.062 7.66 1 59.94 15 HIS B O 1
ATOM 898 N N . THR B 1 16 ? 3.129 -16.75 9.297 1 63.91 16 THR B N 1
ATOM 899 C CA . THR B 1 16 ? 1.973 -17.156 10.094 1 63.91 16 THR B CA 1
ATOM 900 C C . THR B 1 16 ? 0.723 -16.406 9.648 1 63.91 16 THR B C 1
ATOM 902 O O . THR B 1 16 ? 0.758 -15.18 9.484 1 63.91 16 THR B O 1
ATOM 905 N N . GLY B 1 17 ? -0.17 -17.078 8.992 1 78.75 17 GLY B N 1
ATOM 906 C CA . GLY B 1 17 ? -1.49 -16.562 8.68 1 78.75 17 GLY B CA 1
ATOM 907 C C . GLY B 1 17 ? -1.701 -16.328 7.191 1 78.75 17 GLY B C 1
ATOM 908 O O . GLY B 1 17 ? -2.621 -15.617 6.793 1 78.75 17 GLY B O 1
ATOM 909 N N . VAL B 1 18 ? -0.637 -16.875 6.477 1 86.38 18 VAL B N 1
ATOM 910 C CA . VAL B 1 18 ? -0.78 -16.75 5.031 1 86.38 18 VAL B CA 1
ATOM 911 C C . VAL B 1 18 ? -1.968 -17.578 4.555 1 86.38 18 VAL B C 1
ATOM 913 O O . VAL B 1 18 ? -2.041 -18.781 4.828 1 86.38 18 VAL B O 1
ATOM 916 N N . VAL B 1 19 ? -2.832 -16.891 3.908 1 89.44 19 VAL B N 1
ATOM 917 C CA . VAL B 1 19 ? -4.051 -17.531 3.424 1 89.44 19 VAL B CA 1
ATOM 918 C C . VAL B 1 19 ? -3.879 -17.938 1.962 1 89.44 19 VAL B C 1
ATOM 920 O O . VAL B 1 19 ? -4.465 -18.922 1.511 1 89.44 19 VAL B O 1
ATOM 923 N N . GLY B 1 20 ? -3.074 -17.25 1.213 1 91.81 20 GLY B N 1
ATOM 924 C CA . GLY B 1 20 ? -2.92 -17.562 -0.201 1 91.81 20 GLY B CA 1
ATOM 925 C C . GLY B 1 20 ? -1.819 -16.75 -0.866 1 91.81 20 GLY B C 1
ATOM 926 O O . GLY B 1 20 ? -1.424 -15.695 -0.362 1 91.81 20 GLY B O 1
ATOM 927 N N . ILE B 1 21 ? -1.319 -17.312 -1.885 1 93.06 21 ILE B N 1
ATOM 928 C CA . ILE B 1 21 ? -0.255 -16.688 -2.664 1 93.06 21 ILE B CA 1
ATOM 929 C C . ILE B 1 21 ? -0.631 -16.688 -4.145 1 93.06 21 ILE B C 1
ATOM 931 O O . ILE B 1 21 ? -1.126 -17.688 -4.664 1 93.06 21 ILE B O 1
ATOM 935 N N . ILE B 1 22 ? -0.503 -15.578 -4.812 1 95.62 22 ILE B N 1
ATOM 936 C CA . ILE B 1 22 ? -0.738 -15.453 -6.246 1 95.62 22 ILE B CA 1
ATOM 937 C C . ILE B 1 22 ? 0.482 -14.828 -6.918 1 95.62 22 ILE B C 1
ATOM 939 O O . ILE B 1 22 ? 1.028 -13.836 -6.43 1 95.62 22 ILE B O 1
ATOM 943 N N . VAL B 1 23 ? 0.924 -15.43 -7.973 1 94.81 23 VAL B N 1
ATOM 944 C CA . VAL B 1 23 ? 1.961 -14.844 -8.812 1 94.81 23 VAL B CA 1
ATOM 945 C C . VAL B 1 23 ? 1.345 -14.336 -10.109 1 94.81 23 VAL B C 1
ATOM 947 O O . VAL B 1 23 ? 0.685 -15.086 -10.828 1 94.81 23 VAL B O 1
ATOM 950 N N . VAL B 1 24 ? 1.555 -13.062 -10.367 1 96.38 24 VAL B N 1
ATOM 951 C CA . VAL B 1 24 ? 0.937 -12.406 -11.516 1 96.38 24 VAL B CA 1
ATOM 952 C C . VAL B 1 24 ? 2.018 -11.883 -12.461 1 96.38 24 VAL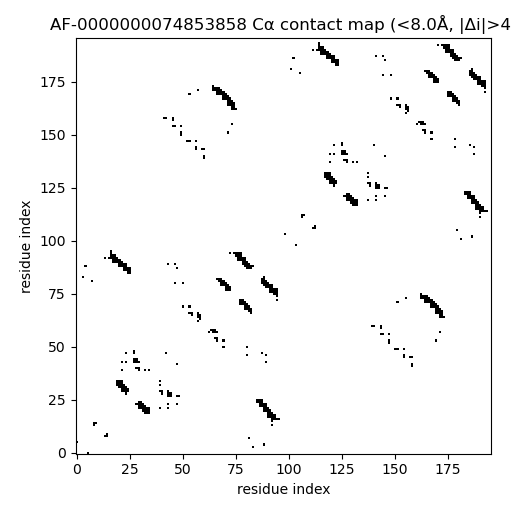 B C 1
ATOM 954 O O . VAL B 1 24 ? 3.025 -11.328 -12.016 1 96.38 24 VAL B O 1
ATOM 957 N N . ASN B 1 25 ? 1.803 -12.023 -13.758 1 94.56 25 ASN B N 1
ATOM 958 C CA . ASN B 1 25 ? 2.771 -11.5 -14.719 1 94.56 25 ASN B CA 1
ATOM 959 C C . ASN B 1 25 ? 2.537 -10.016 -14.992 1 94.56 25 ASN B C 1
ATOM 961 O O . ASN B 1 25 ? 1.688 -9.383 -14.359 1 94.56 25 ASN B O 1
ATOM 965 N N . SER B 1 26 ? 3.293 -9.438 -15.93 1 92.56 26 SER B N 1
ATOM 966 C CA . SER B 1 26 ? 3.271 -8 -16.188 1 92.56 26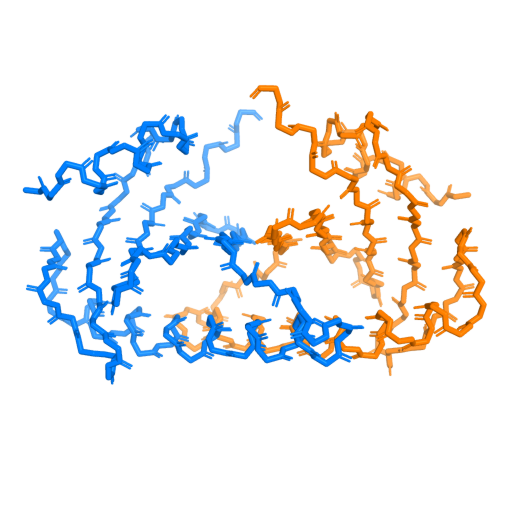 SER B CA 1
ATOM 967 C C . SER B 1 26 ? 1.937 -7.57 -16.797 1 92.56 26 SER B C 1
ATOM 969 O O . SER B 1 26 ? 1.579 -6.391 -16.734 1 92.56 26 SER B O 1
ATOM 971 N N . GLU B 1 27 ? 1.196 -8.523 -17.375 1 93.25 27 GLU B N 1
ATOM 972 C CA . GLU B 1 27 ? -0.082 -8.211 -18 1 93.25 27 GLU B CA 1
ATOM 973 C C . GLU B 1 27 ? -1.234 -8.336 -17.016 1 93.25 27 GLU B C 1
ATOM 975 O O . GLU B 1 27 ? -2.393 -8.094 -17.359 1 93.25 27 GLU B O 1
ATOM 980 N N . GLY B 1 28 ? -0.91 -8.719 -15.812 1 94.19 28 GLY B N 1
ATOM 981 C CA . GLY B 1 28 ? -1.95 -8.875 -14.812 1 94.19 28 GLY B CA 1
ATOM 982 C C . GLY B 1 28 ? -2.602 -10.242 -14.828 1 94.19 28 GLY B C 1
ATOM 983 O O . GLY B 1 28 ? -3.684 -10.43 -14.266 1 94.19 28 GLY B O 1
ATOM 984 N N . ILE B 1 29 ? -1.965 -11.172 -15.5 1 95.94 29 ILE B N 1
ATOM 985 C CA . ILE B 1 29 ? -2.496 -12.523 -15.617 1 95.94 29 ILE B CA 1
ATOM 986 C C . ILE B 1 29 ? -1.865 -13.422 -14.555 1 95.94 29 ILE B C 1
ATOM 988 O O . ILE B 1 29 ? -0.639 -13.523 -14.469 1 95.94 29 ILE B O 1
ATOM 992 N N . PRO B 1 30 ? -2.715 -14.07 -13.727 1 96.5 30 PRO B N 1
ATOM 993 C CA . PRO B 1 30 ? -2.156 -14.984 -12.734 1 96.5 30 PRO B CA 1
ATOM 994 C C . PRO B 1 30 ? -1.495 -16.203 -13.367 1 96.5 30 PRO B C 1
ATOM 996 O O . PRO B 1 30 ? -2.088 -16.859 -14.234 1 96.5 30 PRO B O 1
ATOM 999 N N . ILE B 1 31 ? -0.292 -16.531 -12.922 1 94.75 31 ILE B N 1
ATOM 1000 C CA . ILE B 1 31 ? 0.451 -17.656 -13.461 1 94.75 31 ILE B CA 1
ATOM 1001 C C . ILE B 1 31 ? 0.48 -18.797 -12.445 1 94.75 31 ILE B C 1
ATOM 1003 O O . ILE B 1 31 ? 0.626 -19.953 -12.805 1 94.75 31 ILE B O 1
ATOM 1007 N N . LYS B 1 32 ? 0.516 -18.516 -11.18 1 94.12 32 LYS B N 1
ATOM 1008 C CA . LYS B 1 32 ? 0.478 -19.453 -10.07 1 94.12 32 LYS B CA 1
ATOM 1009 C C . LYS B 1 32 ? -0.398 -18.938 -8.938 1 94.12 32 LYS B C 1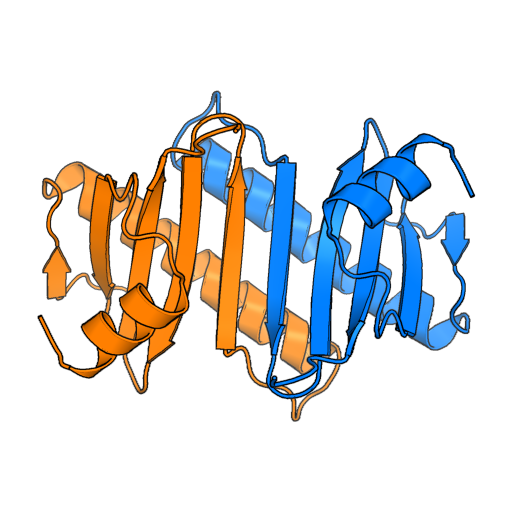
ATOM 1011 O O . LYS B 1 32 ? -0.403 -17.734 -8.648 1 94.12 32 LYS B O 1
ATOM 1016 N N . SER B 1 33 ? -1.169 -19.844 -8.312 1 94.56 33 SER B N 1
ATOM 1017 C CA . SER B 1 33 ? -2.025 -19.453 -7.195 1 94.56 33 SER B CA 1
ATOM 1018 C C . SER B 1 33 ? -2.318 -20.641 -6.281 1 94.56 33 SER B C 1
ATOM 1020 O O . SER B 1 33 ? -2.443 -21.781 -6.746 1 94.56 33 SER B O 1
ATOM 1022 N N . THR B 1 34 ? -2.307 -20.312 -4.984 1 94.44 34 THR B N 1
ATOM 1023 C CA . THR B 1 34 ? -2.709 -21.328 -4.027 1 94.44 34 THR B CA 1
ATOM 1024 C C . THR B 1 34 ? -4.203 -21.234 -3.725 1 94.44 34 THR B C 1
ATOM 1026 O O . THR B 1 34 ? -4.727 -22 -2.904 1 94.44 34 THR B O 1
ATOM 1029 N N . LEU B 1 35 ? -4.859 -20.281 -4.371 1 94.94 35 LEU B N 1
ATOM 1030 C CA . LEU B 1 35 ? -6.285 -20.047 -4.148 1 94.94 35 LEU B CA 1
ATOM 1031 C C . LEU B 1 35 ? -7.109 -20.562 -5.328 1 94.94 35 LEU B C 1
ATOM 1033 O O . LEU B 1 35 ? -6.551 -20.969 -6.348 1 94.94 35 LEU B O 1
ATOM 1037 N N . ASP B 1 36 ? -8.391 -20.625 -5.16 1 96.12 36 ASP B N 1
ATOM 1038 C CA . ASP B 1 36 ? -9.258 -21.031 -6.266 1 96.12 36 ASP B CA 1
ATOM 1039 C C . ASP B 1 36 ? -9.242 -19.984 -7.379 1 96.12 36 ASP B C 1
ATOM 1041 O O . ASP B 1 36 ? -8.844 -18.844 -7.164 1 96.12 36 ASP B O 1
ATOM 1045 N N . ASN B 1 37 ? -9.688 -20.297 -8.562 1 95.5 37 ASN B N 1
ATOM 1046 C CA . ASN B 1 37 ? -9.57 -19.484 -9.766 1 95.5 37 ASN B CA 1
ATOM 1047 C C . ASN B 1 37 ? -10.328 -18.172 -9.625 1 95.5 37 ASN B C 1
ATOM 1049 O O . ASN B 1 37 ? -9.82 -17.109 -10.008 1 95.5 37 ASN B O 1
ATOM 1053 N N . ALA B 1 38 ? -11.539 -18.281 -9.094 1 94.94 38 ALA B N 1
ATOM 1054 C CA . ALA B 1 38 ? -12.367 -17.094 -8.977 1 94.94 38 ALA B CA 1
ATOM 1055 C C . ALA B 1 38 ? -11.711 -16.062 -8.062 1 94.94 38 ALA B C 1
ATOM 1057 O O . ALA B 1 38 ? -11.602 -14.883 -8.414 1 94.94 38 ALA B O 1
ATOM 1058 N N . THR B 1 39 ? -11.211 -16.484 -6.887 1 94.62 39 THR B N 1
ATOM 1059 C CA . THR B 1 39 ? -10.539 -15.617 -5.93 1 94.62 39 THR B CA 1
ATOM 1060 C C . THR B 1 39 ? -9.234 -15.078 -6.508 1 94.62 39 THR B C 1
ATOM 1062 O O . THR B 1 39 ? -8.914 -13.898 -6.348 1 94.62 39 THR B O 1
ATOM 1065 N N . THR B 1 40 ? -8.547 -15.93 -7.246 1 96.88 40 THR B N 1
ATOM 1066 C CA . THR B 1 40 ? -7.285 -15.57 -7.879 1 96.88 40 THR B CA 1
ATOM 1067 C C . THR B 1 40 ? -7.484 -14.43 -8.875 1 96.88 40 THR B C 1
ATOM 1069 O O . THR B 1 40 ? -6.75 -13.438 -8.844 1 96.88 40 THR B O 1
ATOM 1072 N N . VAL B 1 41 ? -8.469 -14.57 -9.727 1 95.5 41 VAL B N 1
ATOM 1073 C CA . VAL B 1 41 ? -8.734 -13.578 -10.766 1 95.5 41 VAL B CA 1
ATOM 1074 C C . VAL B 1 41 ? -9.141 -12.25 -10.133 1 95.5 41 VAL B C 1
ATOM 1076 O O . VAL B 1 41 ? -8.688 -11.188 -10.555 1 95.5 41 VAL B O 1
ATOM 1079 N N . HIS B 1 42 ? -9.898 -12.344 -9.086 1 94.56 42 HIS B N 1
ATOM 1080 C CA . HIS B 1 42 ? -10.398 -11.156 -8.398 1 94.56 42 HIS B CA 1
ATOM 1081 C C . HIS B 1 42 ? -9.25 -10.367 -7.77 1 94.56 42 HIS B C 1
ATOM 1083 O O . HIS B 1 42 ? -9.133 -9.156 -7.977 1 94.56 42 HIS B O 1
ATOM 1089 N N . TYR B 1 43 ? -8.438 -11.055 -7.039 1 96.38 43 TYR B N 1
ATOM 1090 C CA . TYR B 1 43 ? -7.32 -10.391 -6.383 1 96.38 43 TYR B CA 1
ATOM 1091 C C . TYR B 1 43 ? -6.301 -9.898 -7.402 1 96.38 43 TYR B C 1
ATOM 1093 O O . TYR B 1 43 ? -5.84 -8.758 -7.332 1 96.38 43 TYR B O 1
ATOM 1101 N N . ALA B 1 44 ? -5.996 -10.758 -8.359 1 97 44 ALA B N 1
ATOM 1102 C CA . ALA B 1 44 ? -4.953 -10.438 -9.336 1 97 44 ALA B CA 1
ATOM 1103 C C . ALA B 1 44 ? -5.293 -9.164 -10.109 1 97 44 ALA B C 1
ATOM 1105 O O . ALA B 1 44 ? -4.453 -8.281 -10.258 1 97 44 ALA B O 1
A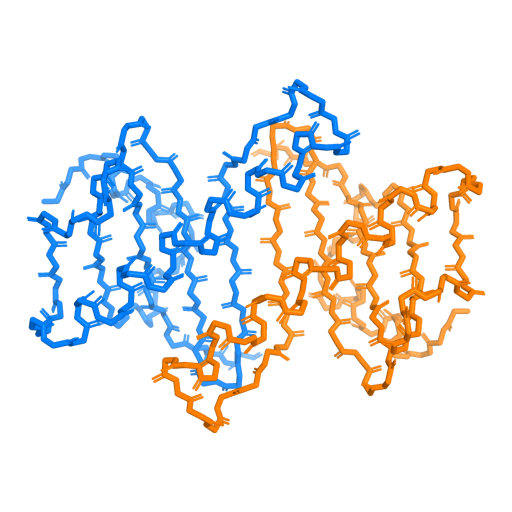TOM 1106 N N . SER B 1 45 ? -6.488 -9.109 -10.594 1 95.94 45 SER B N 1
ATOM 1107 C CA . SER B 1 45 ? -6.895 -7.969 -11.406 1 95.94 45 SER B CA 1
ATOM 1108 C C . SER B 1 45 ? -6.852 -6.676 -10.602 1 95.94 45 SER B C 1
ATOM 1110 O O . SER B 1 45 ? -6.219 -5.703 -11.008 1 95.94 45 SER B O 1
ATOM 1112 N N . HIS B 1 46 ? -7.461 -6.715 -9.461 1 96.19 46 HIS B N 1
ATOM 1113 C CA . HIS B 1 46 ? -7.598 -5.5 -8.656 1 96.19 46 HIS B CA 1
ATOM 1114 C C . HIS B 1 46 ? -6.254 -5.074 -8.078 1 96.19 46 HIS B C 1
ATOM 1116 O O . HIS B 1 46 ? -5.918 -3.887 -8.086 1 96.19 46 HIS B O 1
ATOM 1122 N N . LEU B 1 47 ? -5.445 -6.016 -7.637 1 97.38 47 LEU B N 1
ATOM 1123 C CA . LEU B 1 47 ? -4.191 -5.668 -6.973 1 97.38 47 LEU B CA 1
ATOM 1124 C C . LEU B 1 47 ? -3.119 -5.312 -7.996 1 97.38 47 LEU B C 1
ATOM 1126 O O . LEU B 1 47 ? -2.229 -4.508 -7.711 1 97.38 47 LEU B O 1
ATOM 1130 N N . HIS B 1 48 ? -3.242 -5.918 -9.18 1 97.06 48 HIS B N 1
ATOM 1131 C CA . HIS B 1 48 ? -2.354 -5.484 -10.25 1 97.06 48 HIS B CA 1
ATOM 1132 C C . HIS B 1 48 ? -2.557 -4.008 -10.578 1 97.06 48 HIS B C 1
ATOM 1134 O O . HIS B 1 48 ? -1.586 -3.256 -10.688 1 97.06 48 HIS B O 1
ATOM 1140 N N . ASN B 1 49 ? -3.803 -3.666 -10.688 1 96.94 49 ASN B N 1
ATOM 1141 C CA . ASN B 1 49 ? -4.141 -2.275 -10.961 1 96.94 49 ASN B CA 1
ATOM 1142 C C . ASN B 1 49 ? -3.684 -1.354 -9.836 1 96.94 49 ASN B C 1
ATOM 1144 O O . ASN B 1 49 ? -3.115 -0.289 -10.094 1 96.94 49 ASN B O 1
ATOM 1148 N N . LEU B 1 50 ? -3.869 -1.738 -8.633 1 97.75 50 LEU B N 1
ATOM 1149 C CA . LEU B 1 50 ? -3.482 -0.925 -7.484 1 97.75 50 LEU B CA 1
ATOM 1150 C C . LEU B 1 50 ? -1.969 -0.74 -7.434 1 97.75 50 LEU B C 1
ATOM 1152 O O . LEU B 1 50 ? -1.481 0.363 -7.176 1 97.75 50 LEU B O 1
ATOM 1156 N N . THR B 1 51 ? -1.239 -1.821 -7.648 1 97.25 51 THR B N 1
ATOM 1157 C CA . THR B 1 51 ? 0.218 -1.755 -7.633 1 97.25 51 THR B CA 1
ATOM 1158 C C . THR B 1 51 ? 0.73 -0.847 -8.75 1 97.25 51 THR B C 1
ATOM 1160 O O . THR B 1 51 ? 1.693 -0.103 -8.555 1 97.25 51 THR B O 1
ATOM 1163 N N . ALA B 1 52 ? 0.057 -0.931 -9.914 1 95.75 52 ALA B N 1
ATOM 1164 C CA . ALA B 1 52 ? 0.416 -0.038 -11.008 1 95.75 52 ALA B CA 1
ATOM 1165 C C . ALA B 1 52 ? 0.224 1.423 -10.617 1 95.75 52 ALA B C 1
ATOM 1167 O O . ALA B 1 52 ? 1.068 2.27 -10.914 1 95.75 52 ALA B O 1
ATOM 1168 N N . LYS B 1 53 ? -0.837 1.705 -9.961 1 97 53 LYS B N 1
ATOM 1169 C CA . LYS B 1 53 ? -1.105 3.066 -9.508 1 97 53 LYS B CA 1
ATOM 1170 C C . LYS B 1 53 ? -0.082 3.512 -8.469 1 97 53 LYS B C 1
ATOM 1172 O O . LYS B 1 53 ? 0.361 4.664 -8.484 1 97 53 LYS B O 1
ATOM 1177 N N . ALA B 1 54 ? 0.244 2.619 -7.555 1 97.56 54 ALA B N 1
ATOM 1178 C CA . ALA B 1 54 ? 1.253 2.938 -6.547 1 97.56 54 ALA B CA 1
ATOM 1179 C C . ALA B 1 54 ? 2.592 3.271 -7.199 1 97.56 54 ALA B C 1
ATOM 1181 O O . ALA B 1 54 ? 3.262 4.23 -6.801 1 97.56 54 ALA B O 1
ATOM 1182 N N . ARG B 1 55 ? 2.926 2.494 -8.188 1 95.25 55 ARG B N 1
ATOM 1183 C CA . ARG B 1 55 ? 4.156 2.74 -8.93 1 95.25 55 ARG B CA 1
ATOM 1184 C C . ARG B 1 55 ? 4.141 4.125 -9.562 1 95.25 55 ARG B C 1
ATOM 1186 O O . ARG B 1 55 ? 5.125 4.867 -9.477 1 95.25 55 ARG B O 1
ATOM 1193 N N . CYS B 1 56 ? 3.006 4.426 -10.156 1 96.06 56 CYS B N 1
ATOM 1194 C CA . CYS B 1 56 ? 2.863 5.723 -10.805 1 96.06 56 CYS B CA 1
ATOM 1195 C C . CYS B 1 56 ? 2.928 6.852 -9.789 1 96.06 56 CYS B C 1
ATOM 1197 O O . CYS B 1 56 ? 3.598 7.863 -10.016 1 96.06 56 CYS B O 1
ATOM 1199 N N . THR B 1 57 ? 2.248 6.641 -8.719 1 96.25 57 THR B N 1
ATOM 1200 C CA . THR B 1 57 ? 2.227 7.648 -7.668 1 96.25 57 THR B CA 1
ATOM 1201 C C . THR B 1 57 ? 3.641 7.953 -7.176 1 96.25 57 THR B C 1
ATOM 1203 O O . THR B 1 57 ? 4.027 9.117 -7.066 1 96.25 57 THR B O 1
ATOM 1206 N N . LEU B 1 58 ? 4.465 6.961 -6.918 1 94.56 58 LEU B N 1
ATOM 1207 C CA . LEU B 1 58 ? 5.836 7.141 -6.449 1 94.56 58 LEU B CA 1
ATOM 1208 C C . LEU B 1 58 ? 6.67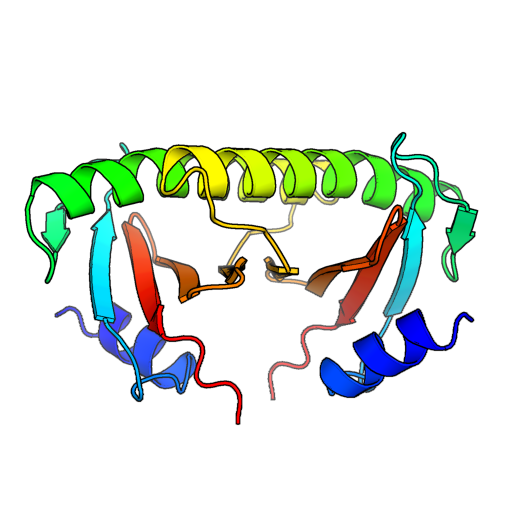2 7.887 -7.484 1 94.56 58 LEU B C 1
ATOM 1210 O O . LEU B 1 58 ? 7.488 8.742 -7.133 1 94.56 58 LEU B O 1
ATOM 1214 N N . ARG B 1 59 ? 6.457 7.598 -8.781 1 94.12 59 ARG B N 1
ATOM 1215 C CA . ARG B 1 59 ? 7.223 8.234 -9.852 1 94.12 59 ARG B CA 1
ATOM 1216 C C . ARG B 1 59 ? 6.855 9.711 -9.984 1 94.12 59 ARG B C 1
ATOM 1218 O O . ARG B 1 59 ? 7.684 10.523 -10.391 1 94.12 59 ARG B O 1
ATOM 1225 N N . GLU B 1 60 ? 5.547 9.977 -9.695 1 94.44 60 GLU B N 1
ATOM 1226 C CA . GLU B 1 60 ? 5.105 11.375 -9.711 1 94.44 60 GLU B CA 1
ATOM 1227 C C . GLU B 1 60 ? 5.758 12.172 -8.586 1 94.44 60 GLU B C 1
ATOM 1229 O O . GLU B 1 60 ? 6.012 13.367 -8.734 1 94.44 60 GLU B O 1
ATOM 1234 N N . ILE B 1 61 ? 5.961 11.484 -7.453 1 92 61 ILE B N 1
ATOM 1235 C CA . ILE B 1 61 ? 6.617 12.133 -6.32 1 92 61 ILE B CA 1
ATOM 1236 C C . ILE B 1 61 ? 8.117 12.25 -6.59 1 92 61 ILE B C 1
ATOM 1238 O O . ILE B 1 61 ? 8.719 13.305 -6.371 1 92 61 ILE B O 1
ATOM 1242 N N . ASP B 1 62 ? 8.703 11.164 -7.051 1 91.75 62 ASP B N 1
ATOM 1243 C CA . ASP B 1 62 ? 10.109 11.078 -7.438 1 91.75 62 ASP B CA 1
ATOM 1244 C C . ASP B 1 62 ? 10.297 10.133 -8.617 1 91.75 62 ASP B C 1
ATOM 1246 O O . ASP B 1 62 ? 10.18 8.914 -8.469 1 91.75 62 ASP B O 1
ATOM 1250 N N . PRO B 1 63 ? 10.648 10.711 -9.797 1 91.62 63 PRO B N 1
ATOM 1251 C CA . PRO B 1 63 ? 10.734 9.906 -11.016 1 91.62 63 PRO B CA 1
ATOM 1252 C C . PRO B 1 63 ? 11.758 8.773 -10.906 1 91.62 63 PRO B C 1
ATOM 1254 O O . PRO B 1 63 ? 11.719 7.824 -11.688 1 91.62 63 PRO B O 1
ATOM 1257 N N . MET B 1 64 ? 12.68 8.836 -9.969 1 91.5 64 MET B N 1
ATOM 1258 C CA . MET B 1 64 ? 13.711 7.809 -9.836 1 91.5 64 MET B CA 1
ATOM 1259 C C . MET B 1 64 ? 13.305 6.758 -8.812 1 91.5 64 MET B C 1
ATOM 1261 O O . MET B 1 64 ? 14.016 5.77 -8.609 1 91.5 64 MET B O 1
ATOM 1265 N N . ASN B 1 65 ? 12.25 6.996 -8.266 1 89.75 65 ASN B N 1
ATOM 1266 C CA . ASN B 1 65 ? 11.805 6.109 -7.191 1 89.75 65 ASN B CA 1
ATOM 1267 C C . ASN B 1 65 ? 11.086 4.879 -7.742 1 89.75 65 ASN B C 1
ATOM 1269 O O . ASN B 1 65 ? 10.359 4.973 -8.734 1 89.75 65 ASN B O 1
ATOM 1273 N N . GLU B 1 66 ? 11.367 3.748 -7.188 1 92.75 66 GLU B N 1
ATOM 1274 C CA . GLU B 1 66 ? 10.766 2.492 -7.629 1 92.75 66 GLU B CA 1
ATOM 1275 C C . GLU B 1 66 ? 10.062 1.783 -6.473 1 92.75 66 GLU B C 1
ATOM 1277 O O . GLU B 1 66 ? 10.602 1.701 -5.367 1 92.75 66 GLU B O 1
ATOM 1282 N N . LEU B 1 67 ? 8.898 1.326 -6.852 1 94.31 67 LEU B N 1
ATOM 1283 C CA . LEU B 1 67 ? 8.125 0.587 -5.855 1 94.31 67 LEU B CA 1
ATOM 1284 C C . LEU B 1 67 ? 8.758 -0.773 -5.582 1 94.31 67 LEU B C 1
ATOM 1286 O O . LEU B 1 67 ? 9.125 -1.491 -6.516 1 94.31 67 LEU B O 1
ATOM 1290 N N . LYS B 1 68 ? 8.906 -1.136 -4.328 1 90.94 68 LYS B N 1
ATOM 1291 C CA . LYS B 1 68 ? 9.43 -2.447 -3.949 1 90.94 68 LYS B CA 1
ATOM 1292 C C . LYS B 1 68 ? 8.336 -3.314 -3.336 1 90.94 68 LYS B C 1
ATOM 1294 O O . LYS B 1 68 ? 8.203 -4.492 -3.676 1 90.94 68 LYS B O 1
ATOM 1299 N N . LEU B 1 69 ? 7.621 -2.713 -2.471 1 92.12 69 LEU B N 1
ATOM 1300 C CA . LEU B 1 69 ? 6.621 -3.463 -1.716 1 92.12 69 LEU B CA 1
ATOM 1301 C C . LEU B 1 69 ? 5.402 -2.6 -1.419 1 92.12 69 LEU B C 1
ATOM 1303 O O . LEU B 1 69 ? 5.539 -1.425 -1.067 1 92.12 69 LEU B O 1
ATOM 1307 N N . LEU B 1 70 ? 4.219 -3.158 -1.632 1 95.44 70 LEU B N 1
ATOM 1308 C CA . LEU B 1 70 ? 2.949 -2.553 -1.246 1 95.44 70 LEU B CA 1
ATOM 1309 C C . LEU B 1 70 ? 2.213 -3.432 -0.24 1 95.44 70 LEU B C 1
ATOM 1311 O O . LEU B 1 70 ? 2.047 -4.633 -0.463 1 95.44 70 LEU B O 1
ATOM 1315 N N . ARG B 1 71 ? 1.926 -2.836 0.882 1 92.44 71 ARG B N 1
ATOM 1316 C CA . ARG B 1 71 ? 1.186 -3.568 1.904 1 92.44 71 ARG B CA 1
ATOM 1317 C C . ARG B 1 71 ? -0.122 -2.863 2.246 1 92.44 71 ARG B C 1
ATOM 1319 O O . ARG B 1 71 ? -0.13 -1.665 2.535 1 92.44 71 ARG B O 1
ATOM 1326 N N . VAL B 1 72 ? -1.179 -3.607 2.148 1 95.12 72 VAL B N 1
ATOM 1327 C CA . VAL B 1 72 ? -2.518 -3.096 2.422 1 95.12 72 VAL B CA 1
ATOM 1328 C C . VAL B 1 72 ? -3.141 -3.873 3.578 1 95.12 72 VAL B C 1
ATOM 1330 O O . VAL B 1 72 ? -3.297 -5.094 3.502 1 95.12 72 VAL B O 1
ATOM 1333 N N . ARG B 1 73 ? -3.428 -3.137 4.586 1 91.25 73 ARG B N 1
ATOM 1334 C CA . ARG B 1 73 ? -4.098 -3.768 5.719 1 91.25 73 ARG B CA 1
ATOM 1335 C C . ARG B 1 73 ? -5.551 -3.314 5.82 1 91.25 73 ARG B C 1
ATOM 1337 O O . ARG B 1 73 ? -5.836 -2.117 5.77 1 91.25 73 ARG B O 1
ATOM 1344 N N . SER B 1 74 ? -6.359 -4.234 5.824 1 93 74 SER B N 1
ATOM 1345 C CA . SER B 1 74 ? -7.789 -4 6.004 1 93 74 SER B CA 1
ATOM 1346 C C . SER B 1 74 ? -8.281 -4.59 7.32 1 93 74 SER B C 1
ATOM 1348 O O . SER B 1 74 ? -7.5 -5.141 8.094 1 93 74 SER B O 1
ATOM 1350 N N . HIS B 1 75 ? -9.562 -4.434 7.637 1 88.06 75 HIS B N 1
ATOM 1351 C CA . HIS B 1 75 ? -10.164 -5.004 8.836 1 88.06 75 HIS B CA 1
ATOM 1352 C C . HIS B 1 75 ? -10.07 -6.523 8.828 1 88.06 75 HIS B C 1
ATOM 1354 O O . HIS B 1 75 ? -9.961 -7.148 9.891 1 88.06 75 HIS B O 1
ATOM 1360 N N . ASP B 1 76 ? -9.938 -7.145 7.723 1 87.44 76 ASP B N 1
ATOM 1361 C CA . ASP B 1 76 ? -10.078 -8.594 7.625 1 87.44 76 ASP B CA 1
ATOM 1362 C C . ASP B 1 76 ? -8.734 -9.266 7.352 1 87.44 76 ASP B C 1
ATOM 1364 O O . ASP B 1 76 ? -8.469 -10.359 7.852 1 87.44 76 ASP B O 1
ATOM 1368 N N . ASN B 1 77 ? -7.977 -8.594 6.535 1 90.31 77 ASN B N 1
ATOM 1369 C CA . ASN B 1 77 ? -6.734 -9.234 6.121 1 90.31 77 ASN B CA 1
ATOM 1370 C C . ASN B 1 77 ? -5.672 -8.211 5.746 1 90.31 77 ASN B C 1
ATOM 1372 O O . ASN B 1 77 ? -5.934 -7.004 5.762 1 90.31 77 ASN B O 1
ATOM 1376 N N . GLU B 1 78 ? -4.562 -8.789 5.641 1 91.88 78 GLU B N 1
ATOM 1377 C CA . GLU B 1 78 ? -3.451 -8.023 5.086 1 91.88 78 GLU B CA 1
ATOM 1378 C C . GLU B 1 78 ? -3.016 -8.586 3.736 1 91.88 78 GLU B C 1
ATOM 1380 O O . GLU B 1 78 ? -2.898 -9.797 3.572 1 91.88 78 GLU B O 1
ATOM 1385 N N . ILE B 1 79 ? -2.789 -7.727 2.836 1 94.44 79 ILE B N 1
ATOM 1386 C CA . ILE B 1 79 ? -2.32 -8.117 1.51 1 94.44 79 ILE B CA 1
ATOM 1387 C C . ILE B 1 79 ? -0.955 -7.488 1.239 1 94.44 79 ILE B C 1
ATOM 1389 O O . ILE B 1 79 ? -0.77 -6.285 1.433 1 94.44 79 ILE B O 1
ATOM 1393 N N . VAL B 1 80 ? -0.083 -8.312 0.794 1 92.44 80 VAL B N 1
ATOM 1394 C CA . VAL B 1 80 ? 1.254 -7.828 0.47 1 92.44 80 VAL B CA 1
ATOM 1395 C C . VAL B 1 80 ? 1.546 -8.07 -1.01 1 92.44 80 VAL B C 1
ATOM 1397 O O . VAL B 1 80 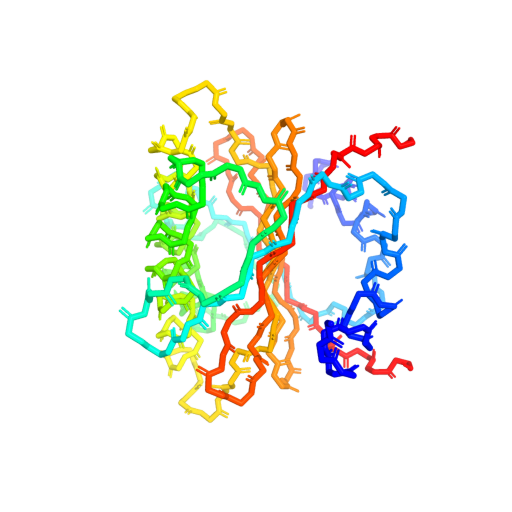? 1.353 -9.18 -1.516 1 92.44 80 VAL B O 1
ATOM 1400 N N . CYS B 1 81 ? 1.947 -7.008 -1.66 1 95.44 81 CYS B N 1
ATOM 1401 C CA . CYS B 1 81 ? 2.344 -7.078 -3.062 1 95.44 81 CYS B CA 1
ATOM 1402 C C . CYS B 1 81 ? 3.814 -6.719 -3.232 1 95.44 81 CYS B C 1
ATOM 1404 O O . CYS B 1 81 ? 4.234 -5.613 -2.883 1 95.44 81 CYS B O 1
ATOM 1406 N N . ALA B 1 82 ? 4.547 -7.652 -3.775 1 92.88 82 ALA B N 1
ATOM 1407 C CA . ALA B 1 82 ? 5.973 -7.445 -4.012 1 92.88 82 ALA B CA 1
ATOM 1408 C C . ALA B 1 82 ? 6.309 -7.574 -5.496 1 92.88 82 ALA B C 1
ATOM 1410 O O . ALA B 1 82 ? 5.918 -8.547 -6.145 1 92.88 82 ALA B O 1
ATOM 1411 N N . LEU B 1 83 ? 7.004 -6.547 -5.902 1 89.75 83 LEU B N 1
ATOM 1412 C CA . LEU B 1 83 ? 7.449 -6.59 -7.293 1 89.75 83 LEU B CA 1
ATOM 1413 C C . LEU B 1 83 ? 8.742 -7.387 -7.422 1 89.75 83 LEU B C 1
ATOM 1415 O O . LEU B 1 83 ? 9.742 -7.062 -6.777 1 89.75 83 LEU B O 1
ATOM 1419 N N . GLU B 1 84 ? 8.594 -8.461 -8.156 1 83.5 84 GLU B N 1
ATOM 1420 C CA . GLU B 1 84 ? 9.758 -9.305 -8.414 1 83.5 84 GLU B CA 1
ATOM 1421 C C . GLU B 1 84 ? 10 -9.469 -9.906 1 83.5 84 GLU B C 1
ATOM 1423 O O . GLU B 1 84 ? 9.352 -10.289 -10.562 1 83.5 84 GLU B O 1
ATOM 1428 N N . ARG B 1 85 ? 11.062 -8.68 -10.438 1 81.94 85 ARG B N 1
ATOM 1429 C CA . ARG B 1 85 ? 11.336 -8.672 -11.867 1 81.94 85 ARG B CA 1
ATOM 1430 C C . ARG B 1 85 ? 10.07 -8.367 -12.672 1 81.94 85 ARG B C 1
ATOM 1432 O O . ARG B 1 85 ? 9.5 -7.281 -12.539 1 81.94 85 ARG B O 1
ATOM 1439 N N . GLU B 1 86 ? 9.594 -9.32 -13.367 1 87.94 86 GLU B N 1
ATOM 1440 C CA . GLU B 1 86 ? 8.43 -9.086 -14.227 1 87.94 86 GLU B CA 1
ATOM 1441 C C . GLU B 1 86 ? 7.156 -9.641 -13.594 1 87.94 86 GLU B C 1
ATOM 1443 O O . GLU B 1 86 ? 6.09 -9.602 -14.211 1 87.94 86 GLU B O 1
ATOM 1448 N N . PHE B 1 87 ? 7.328 -9.984 -12.344 1 92.31 87 PHE B N 1
ATOM 1449 C CA . PHE B 1 87 ? 6.176 -10.609 -11.703 1 92.31 87 PHE B CA 1
ATOM 1450 C C . PHE B 1 87 ? 5.742 -9.812 -10.477 1 92.31 87 PHE B C 1
ATOM 1452 O O . PHE B 1 87 ? 6.535 -9.078 -9.898 1 92.31 87 PHE B O 1
ATOM 1459 N N . LEU B 1 88 ? 4.488 -9.945 -10.25 1 95.12 88 LEU B N 1
ATOM 1460 C CA . LEU B 1 88 ? 3.904 -9.422 -9.023 1 95.12 88 LEU B CA 1
ATOM 1461 C C . LEU B 1 88 ? 3.506 -10.555 -8.078 1 95.12 88 LEU B C 1
ATOM 1463 O O . LEU B 1 88 ? 2.719 -11.43 -8.453 1 95.12 88 LEU B O 1
ATOM 1467 N N . LEU B 1 89 ? 4.148 -10.562 -6.953 1 93.81 89 LEU B N 1
ATOM 1468 C CA . LEU B 1 89 ? 3.791 -11.547 -5.938 1 93.81 89 LEU B CA 1
ATOM 1469 C C . LEU B 1 89 ? 2.75 -10.977 -4.977 1 93.81 89 LEU B C 1
ATOM 1471 O O . LEU B 1 89 ? 2.977 -9.938 -4.352 1 93.81 89 LEU B O 1
ATOM 1475 N N . ILE B 1 90 ? 1.614 -11.664 -4.898 1 95.5 90 ILE B N 1
ATOM 1476 C CA . ILE B 1 90 ? 0.54 -11.25 -3.998 1 95.5 90 ILE B CA 1
ATOM 1477 C C . ILE B 1 90 ? 0.397 -12.266 -2.867 1 95.5 90 ILE B C 1
ATOM 1479 O O . ILE B 1 90 ? 0.17 -13.453 -3.117 1 95.5 90 ILE B O 1
ATOM 1483 N N . VAL B 1 91 ? 0.553 -11.75 -1.698 1 93.31 91 VAL B N 1
ATOM 1484 C CA . VAL B 1 91 ? 0.412 -12.602 -0.521 1 93.31 91 VAL B CA 1
ATOM 1485 C C . VAL B 1 91 ? -0.739 -12.102 0.346 1 93.31 91 VAL B C 1
ATOM 1487 O O . VAL B 1 91 ? -0.771 -10.93 0.727 1 93.31 91 VAL B O 1
ATOM 1490 N N . ILE B 1 92 ? -1.657 -12.977 0.577 1 93.44 92 ILE B N 1
ATOM 1491 C CA . ILE B 1 92 ? -2.787 -12.664 1.442 1 93.44 92 ILE B CA 1
ATOM 1492 C C . ILE B 1 92 ? -2.602 -13.336 2.801 1 93.44 92 ILE B C 1
ATOM 1494 O O . ILE B 1 92 ? -2.389 -14.547 2.877 1 93.44 92 ILE B O 1
ATOM 1498 N N . GLN B 1 93 ? -2.615 -12.492 3.744 1 90.25 93 GLN B N 1
ATOM 1499 C CA . GLN B 1 93 ? -2.43 -13.023 5.09 1 90.25 93 GLN B CA 1
ATOM 1500 C C . GLN B 1 93 ? -3.52 -12.516 6.031 1 90.25 93 GLN B C 1
ATOM 1502 O O . GLN B 1 93 ? -4.047 -11.422 5.848 1 90.25 93 GLN B O 1
ATOM 1507 N N . ARG B 1 94 ? -3.924 -13.469 6.965 1 87 94 ARG B N 1
ATOM 1508 C CA . ARG B 1 94 ? -4.859 -13.047 8 1 87 94 ARG B CA 1
ATOM 1509 C C . ARG B 1 94 ? -4.203 -12.062 8.961 1 87 94 ARG B C 1
ATOM 1511 O O . ARG B 1 94 ? -3.012 -12.188 9.266 1 87 94 ARG B O 1
ATOM 1518 N N . ASP B 1 95 ? -4.938 -10.969 9.102 1 74.25 95 ASP B N 1
ATOM 1519 C CA . ASP B 1 95 ? -4.398 -10.023 10.07 1 74.25 95 ASP B CA 1
ATOM 1520 C C . ASP B 1 95 ? -4.422 -10.609 11.484 1 74.25 95 ASP B C 1
ATOM 1522 O O . ASP B 1 95 ? -5.445 -11.133 11.93 1 74.25 95 ASP B O 1
ATOM 1526 N N . HIS B 1 96 ? -3.305 -11.234 12.039 1 58.28 96 HIS B N 1
ATOM 1527 C CA . HIS B 1 96 ? -3.336 -11.664 13.43 1 58.28 96 HIS B CA 1
ATOM 1528 C C . HIS B 1 96 ? -3.205 -10.477 14.383 1 58.28 96 HIS B C 1
ATOM 1530 O O . HIS B 1 96 ? -2.252 -9.703 14.281 1 58.28 96 HIS B O 1
ATOM 1536 N N . ARG B 1 97 ? -4.238 -9.734 14.523 1 47.25 97 ARG B N 1
ATOM 1537 C CA . ARG B 1 97 ? -4.098 -8.812 15.648 1 47.25 97 ARG B CA 1
ATOM 1538 C C . ARG B 1 97 ? -3.412 -9.492 16.828 1 47.25 97 ARG B C 1
ATOM 1540 O O . ARG B 1 97 ? -3.816 -10.578 17.25 1 47.25 97 ARG B O 1
ATOM 1547 N N . TYR B 1 98 ? -1.981 -9.727 16.906 1 33.31 98 TYR B N 1
ATOM 1548 C CA . TYR B 1 98 ? -1.656 -9.898 18.312 1 33.31 98 TYR B CA 1
ATOM 1549 C C . TYR B 1 98 ? -1.941 -8.617 19.094 1 33.31 98 TYR B C 1
ATOM 1551 O O . TYR B 1 98 ? -1.84 -7.516 18.547 1 33.31 98 TYR B O 1
#

pLDDT: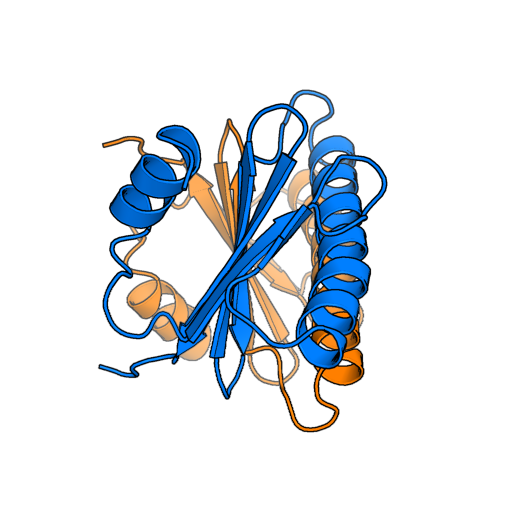 mean 86.98, std 13.64, range [33.31, 97.81]